Protein AF-A0A449BKY1-F1 (afdb_monomer_lite)

Foldseek 3Di:
DWFFQDDLVVLVVLVVQCCCCVPPNVQSNQQSVLVVLQVRQQRTDAPNWGKGFADNGGNVVLSVLVVVCVVVVNPSVLVSVQVVQQVRQQRMATPPQPAADWGQQDDSVVLVVLVVQLVVLVVPDPVSNQQSVLVNLQRRQQRTDHRQWGKGQADPDGVVVLVVQVVVCVVVVNPSVSVSVNSVRRNRRVRMHTDPDGDDDPVVVPD

Sequence (207 aa):
MSEFKGKALDLFVWNIILSIASGFFLVPLAFVLPKYLKWFFSQIMIDDSQLEFIEDGPAWEILIWILFATVTFGIGAPFAYKKMLKWVYNRVRVVGENDGLCDFTGTAWDLLANALIFALGWMFFIIPAAWTFIIFYKYMHSSTVINGRSLIFDTEAPWFGVIGWIFFGVITLGIGSWYAQKKIYQYIYQNTHFSVDYYVSEEELVI

Radius of gyration: 17.42 Å; chains: 1; bounding box: 43×40×38 Å

pLDDT: mean 86.73, std 10.73, range [41.44, 96.88]

Structure (mmCIF, N/CA/C/O backbone):
data_AF-A0A449BKY1-F1
#
_entry.id   AF-A0A449BKY1-F1
#
loop_
_atom_site.group_PDB
_atom_site.id
_atom_site.type_symbol
_atom_site.label_atom_id
_atom_site.label_alt_id
_atom_site.label_comp_id
_atom_site.label_asym_id
_atom_site.label_entity_id
_atom_site.label_seq_id
_atom_site.pdbx_PDB_ins_code
_atom_site.Cartn_x
_atom_site.Cartn_y
_atom_site.Cartn_z
_atom_site.occupancy
_atom_site.B_iso_or_equiv
_atom_site.auth_seq_id
_atom_site.auth_comp_id
_atom_site.auth_asym_id
_atom_site.auth_atom_id
_atom_site.pdbx_PDB_model_num
ATOM 1 N N . MET A 1 1 ? -15.114 13.648 -9.315 1.00 83.88 1 MET A N 1
ATOM 2 C CA . MET A 1 1 ? -13.710 14.078 -9.154 1.00 83.88 1 MET A CA 1
ATOM 3 C C . MET A 1 1 ? -13.000 13.118 -8.211 1.00 83.88 1 MET A C 1
ATOM 5 O O . MET A 1 1 ? -13.527 12.826 -7.141 1.00 83.88 1 MET A O 1
ATOM 9 N N . SER A 1 2 ? -11.821 12.630 -8.602 1.00 92.50 2 SER A N 1
ATOM 10 C CA . SER A 1 2 ? -10.998 11.746 -7.768 1.00 92.50 2 SER A CA 1
ATOM 11 C C . SER A 1 2 ? -9.912 12.541 -7.041 1.00 92.50 2 SER A C 1
ATOM 13 O O . SER A 1 2 ? -9.229 13.372 -7.642 1.00 92.50 2 SER A O 1
ATOM 15 N N . GLU A 1 3 ? -9.769 12.340 -5.732 1.00 94.56 3 GLU A N 1
ATOM 16 C CA . GLU A 1 3 ? -8.778 13.054 -4.927 1.00 94.56 3 GLU A CA 1
ATOM 17 C C . GLU A 1 3 ? -8.460 12.371 -3.591 1.00 94.56 3 GLU A C 1
ATOM 19 O O . GLU A 1 3 ? -9.251 11.611 -3.032 1.00 94.56 3 GLU A O 1
ATOM 24 N N . PHE A 1 4 ? -7.295 12.720 -3.038 1.00 94.69 4 PHE A N 1
ATOM 25 C CA . PHE A 1 4 ? -6.902 12.388 -1.670 1.00 94.69 4 PHE A CA 1
ATOM 26 C C . PHE A 1 4 ? -6.946 13.633 -0.772 1.00 94.69 4 PHE A C 1
ATOM 28 O O . PHE A 1 4 ? -6.188 14.592 -0.973 1.00 94.69 4 PHE A O 1
ATOM 35 N N . LYS A 1 5 ? -7.803 13.598 0.255 1.00 94.50 5 LYS A N 1
ATOM 36 C CA . LYS A 1 5 ? -8.073 14.715 1.183 1.00 94.50 5 LYS A CA 1
ATOM 37 C C . LYS A 1 5 ? -7.181 14.734 2.429 1.00 94.50 5 LYS A C 1
ATOM 39 O O . LYS A 1 5 ? -7.178 15.722 3.167 1.00 94.50 5 LYS A O 1
ATOM 44 N N . GLY A 1 6 ? -6.385 13.687 2.650 1.00 91.94 6 GLY A N 1
ATOM 45 C CA . GLY A 1 6 ? -5.591 13.528 3.866 1.00 91.94 6 GLY A CA 1
ATOM 46 C C . GLY A 1 6 ? -4.573 14.652 4.092 1.00 91.94 6 GLY A C 1
ATOM 47 O O . GLY A 1 6 ? -3.926 15.170 3.168 1.00 91.94 6 GLY A O 1
ATOM 48 N N . LYS A 1 7 ? -4.404 15.046 5.358 1.00 92.75 7 LYS A N 1
ATOM 49 C CA . LYS A 1 7 ? -3.406 16.047 5.756 1.00 92.75 7 LYS A CA 1
ATOM 50 C C . LYS A 1 7 ? -2.021 15.407 5.855 1.00 92.75 7 LYS A C 1
ATOM 52 O O . LYS A 1 7 ? -1.872 14.254 6.244 1.00 92.75 7 LYS A O 1
ATOM 57 N N . ALA A 1 8 ? -0.987 16.188 5.541 1.00 88.50 8 ALA A N 1
ATOM 58 C CA . ALA A 1 8 ? 0.394 15.707 5.595 1.00 88.50 8 ALA A CA 1
ATOM 59 C C . ALA A 1 8 ? 0.841 15.394 7.035 1.00 88.50 8 ALA A C 1
ATOM 61 O O . ALA A 1 8 ? 1.591 14.450 7.254 1.00 88.50 8 ALA A O 1
ATOM 62 N N . LEU A 1 9 ? 0.345 16.164 8.012 1.00 89.88 9 LEU A N 1
ATOM 63 C CA . LEU A 1 9 ? 0.610 15.924 9.431 1.00 89.88 9 LEU A CA 1
ATOM 64 C C . LEU A 1 9 ? -0.010 14.603 9.909 1.00 89.88 9 LEU A C 1
ATOM 66 O O . LEU A 1 9 ? 0.640 13.854 10.627 1.00 89.88 9 LEU A O 1
ATOM 70 N N . ASP A 1 10 ? -1.228 14.290 9.466 1.00 92.56 10 ASP A N 1
ATOM 71 C CA . ASP A 1 10 ? -1.897 13.037 9.825 1.00 92.56 10 ASP A CA 1
ATOM 72 C C . ASP A 1 10 ? -1.129 11.831 9.257 1.00 92.56 10 ASP A C 1
ATOM 74 O O . ASP A 1 10 ? -0.894 10.861 9.973 1.00 92.56 10 ASP A O 1
ATOM 78 N N . LEU A 1 11 ? -0.653 11.921 8.004 1.00 90.06 11 LEU A N 1
ATOM 79 C CA . LEU A 1 11 ? 0.233 10.911 7.405 1.00 90.06 11 LEU A CA 1
ATOM 80 C C . LEU A 1 11 ? 1.508 10.706 8.226 1.00 90.06 11 LEU A C 1
ATOM 82 O O . LEU A 1 11 ? 1.904 9.571 8.475 1.00 90.06 11 LEU A O 1
ATOM 86 N N . PHE A 1 12 ? 2.140 11.797 8.661 1.00 90.25 12 PHE A N 1
ATOM 87 C CA . PHE A 1 12 ? 3.341 11.735 9.489 1.00 90.25 12 PHE A CA 1
ATOM 88 C C . PHE A 1 12 ? 3.085 11.012 10.818 1.00 90.25 12 PHE A C 1
ATOM 90 O O . PHE A 1 12 ? 3.834 10.103 11.177 1.00 90.25 12 PHE A O 1
ATOM 97 N N . VAL A 1 13 ? 2.000 11.364 11.515 1.00 92.75 13 VAL A N 1
ATOM 98 C CA . VAL A 1 13 ? 1.609 10.712 12.772 1.00 92.75 13 VAL A CA 1
ATOM 99 C C . VAL A 1 13 ? 1.353 9.223 12.549 1.00 92.75 13 VAL A C 1
ATOM 101 O O . VAL A 1 13 ? 1.890 8.393 13.282 1.00 92.75 13 VAL A O 1
ATOM 104 N N . TRP A 1 14 ? 0.601 8.862 11.507 1.00 94.31 14 TRP A N 1
ATOM 10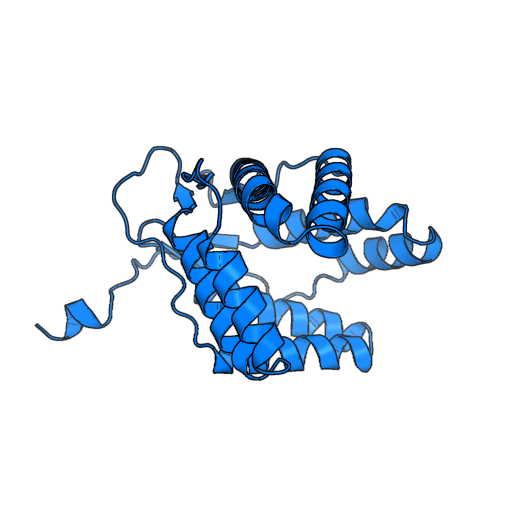5 C CA . TRP A 1 14 ? 0.333 7.462 11.189 1.00 94.31 14 TRP A CA 1
ATOM 106 C C . TRP A 1 14 ? 1.589 6.676 10.832 1.00 94.31 14 TRP A C 1
ATOM 108 O O . TRP A 1 14 ? 1.738 5.551 11.303 1.00 94.31 14 TRP A O 1
ATOM 118 N N . ASN A 1 15 ? 2.518 7.261 10.075 1.00 90.50 15 ASN A N 1
ATOM 119 C CA . ASN A 1 15 ? 3.794 6.620 9.772 1.00 90.50 15 ASN A CA 1
ATOM 120 C C . ASN A 1 15 ? 4.607 6.341 11.039 1.00 90.50 15 ASN A C 1
ATOM 122 O O . ASN A 1 15 ? 5.191 5.265 11.143 1.00 90.50 15 ASN A O 1
ATOM 126 N N . ILE A 1 16 ? 4.639 7.264 12.010 1.00 90.50 16 ILE A N 1
ATOM 127 C CA . ILE A 1 16 ? 5.314 7.032 13.298 1.00 90.50 16 ILE A CA 1
ATOM 128 C C . ILE A 1 16 ? 4.661 5.866 14.036 1.00 90.50 16 ILE A C 1
ATOM 130 O O . ILE A 1 16 ? 5.359 4.948 14.463 1.00 90.50 16 ILE A O 1
ATOM 134 N N . ILE A 1 17 ? 3.331 5.875 14.164 1.00 93.50 17 ILE A N 1
ATOM 135 C CA . ILE A 1 17 ? 2.600 4.820 14.878 1.00 93.50 17 ILE A CA 1
ATOM 136 C C . ILE A 1 17 ? 2.831 3.463 14.199 1.00 93.50 17 ILE A C 1
ATOM 138 O O . ILE A 1 17 ? 3.142 2.486 14.879 1.00 93.50 17 ILE A O 1
ATOM 142 N N . LEU A 1 18 ? 2.735 3.404 12.866 1.00 91.50 18 LEU A N 1
ATOM 143 C CA . LEU A 1 18 ? 3.001 2.194 12.090 1.00 91.50 18 LEU A CA 1
ATOM 144 C C . LEU A 1 18 ? 4.450 1.735 12.229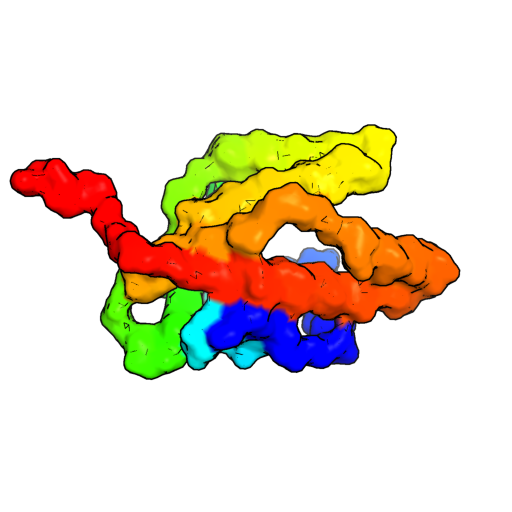 1.00 91.50 18 LEU A C 1
ATOM 146 O O . LEU A 1 18 ? 4.662 0.547 12.421 1.00 91.50 18 LEU A O 1
ATOM 150 N N . SER A 1 19 ? 5.426 2.646 12.194 1.00 89.19 19 SER A N 1
ATOM 151 C CA . SER A 1 19 ? 6.849 2.305 12.326 1.00 89.19 19 SER A CA 1
ATOM 152 C C . SER A 1 19 ? 7.174 1.750 13.711 1.00 89.19 19 SER A C 1
ATOM 154 O O . SER A 1 19 ? 7.909 0.773 13.828 1.00 89.19 19 SER A O 1
ATOM 156 N N . ILE A 1 20 ? 6.602 2.339 14.767 1.00 89.88 20 ILE A N 1
ATOM 157 C CA . ILE A 1 20 ? 6.752 1.835 16.138 1.00 89.88 20 ILE A CA 1
ATOM 158 C C . ILE A 1 20 ? 6.104 0.454 16.261 1.00 89.88 20 ILE A C 1
ATOM 160 O O . ILE A 1 20 ? 6.715 -0.461 16.813 1.00 89.88 20 ILE A O 1
ATOM 164 N N . ALA A 1 21 ? 4.894 0.290 15.717 1.00 90.00 21 ALA A N 1
ATOM 165 C CA . ALA A 1 21 ? 4.200 -0.988 15.710 1.00 90.00 21 ALA A CA 1
ATOM 166 C C . ALA A 1 21 ? 5.005 -2.046 14.938 1.00 90.00 21 ALA A C 1
ATOM 168 O O . ALA A 1 21 ? 5.385 -3.057 15.506 1.00 90.00 21 ALA A O 1
ATOM 169 N N . SER A 1 22 ? 5.366 -1.810 13.678 1.00 85.44 22 SER A N 1
ATOM 170 C CA . SER A 1 22 ? 6.083 -2.798 12.867 1.00 85.44 22 SER A CA 1
ATOM 171 C C . SER A 1 22 ? 7.508 -3.075 13.353 1.00 85.44 22 SER A C 1
ATOM 173 O O . SER A 1 22 ? 7.967 -4.207 13.244 1.00 85.44 22 SER A O 1
ATOM 175 N N . GLY A 1 23 ? 8.220 -2.060 13.856 1.00 78.81 23 GLY A N 1
ATOM 176 C CA . GLY A 1 23 ? 9.640 -2.157 14.201 1.00 78.81 23 GLY A CA 1
ATOM 177 C C . GLY A 1 23 ? 9.917 -2.785 15.565 1.00 78.81 23 GLY A C 1
ATOM 178 O O . GLY A 1 23 ? 10.876 -3.541 15.699 1.00 78.81 23 GLY A O 1
ATOM 179 N N . PHE A 1 24 ? 9.085 -2.500 16.570 1.00 73.25 24 PHE A N 1
ATOM 180 C CA . PHE A 1 24 ? 9.314 -2.985 17.935 1.00 73.25 24 PHE A CA 1
ATOM 181 C C . PHE A 1 24 ? 8.353 -4.098 18.349 1.00 73.25 24 PHE A C 1
ATOM 183 O O . PHE A 1 24 ? 8.713 -4.927 19.184 1.00 73.25 24 PHE A O 1
ATOM 190 N N . PHE A 1 25 ? 7.143 -4.147 17.782 1.00 77.31 25 PHE A N 1
ATOM 191 C CA . PHE A 1 25 ? 6.098 -5.036 18.275 1.00 77.31 25 PHE A CA 1
ATOM 192 C C . PHE A 1 25 ? 5.137 -5.489 17.160 1.00 77.31 25 PHE A C 1
ATOM 194 O O . PHE A 1 25 ? 4.097 -4.874 16.921 1.00 77.31 25 PHE A O 1
ATOM 201 N N . LEU A 1 26 ? 5.418 -6.634 16.526 1.00 82.62 26 LEU A N 1
ATOM 202 C CA . LEU A 1 26 ? 4.549 -7.194 15.475 1.00 82.62 26 LEU A CA 1
ATOM 203 C C . LEU A 1 26 ? 3.074 -7.322 15.910 1.00 82.62 26 LEU A C 1
ATOM 205 O O . LEU A 1 26 ? 2.180 -7.127 15.098 1.00 82.62 26 LEU A O 1
ATOM 209 N N . VAL A 1 27 ? 2.792 -7.587 17.189 1.00 89.75 27 VAL A N 1
ATOM 210 C CA . VAL A 1 27 ? 1.416 -7.725 17.705 1.00 89.75 27 VAL A CA 1
ATOM 211 C C . VAL A 1 27 ? 0.606 -6.412 17.626 1.00 89.75 27 VAL A C 1
ATOM 213 O O . VAL A 1 27 ? -0.464 -6.424 17.021 1.00 89.75 27 VAL A O 1
ATOM 216 N N . PRO A 1 28 ? 1.076 -5.266 18.158 1.00 93.00 28 PRO A N 1
ATOM 217 C CA . PRO A 1 28 ? 0.490 -3.945 17.928 1.00 93.00 28 PRO A CA 1
ATOM 218 C C . PRO A 1 28 ? 0.140 -3.617 16.479 1.00 93.00 28 PRO A C 1
ATOM 220 O O . PRO A 1 28 ? -0.874 -2.955 16.254 1.00 93.00 28 PRO A O 1
ATOM 223 N N . LEU A 1 29 ? 0.905 -4.104 15.494 1.00 90.94 29 LEU A N 1
ATOM 224 C CA . LEU A 1 29 ? 0.588 -3.869 14.083 1.00 90.94 29 LEU A CA 1
ATOM 225 C C . LEU A 1 29 ? -0.803 -4.403 13.711 1.00 90.94 29 LEU A C 1
ATOM 227 O O . LEU A 1 29 ? -1.524 -3.718 12.989 1.00 90.94 29 LEU A O 1
ATOM 231 N N . ALA A 1 30 ? -1.233 -5.546 14.264 1.00 93.25 30 ALA A N 1
ATOM 232 C CA . ALA A 1 30 ? -2.571 -6.089 14.010 1.00 93.25 30 ALA A CA 1
ATOM 233 C C . ALA A 1 30 ? -3.698 -5.149 14.462 1.00 93.25 30 ALA A C 1
ATOM 235 O O . ALA A 1 30 ? -4.767 -5.153 13.864 1.00 93.25 30 ALA A O 1
ATOM 236 N N . PHE A 1 31 ? -3.476 -4.321 15.484 1.00 94.25 31 PHE A N 1
ATOM 237 C CA . PHE A 1 31 ? -4.485 -3.387 15.994 1.00 94.25 31 PHE A CA 1
ATOM 238 C C . PHE A 1 31 ? -4.388 -2.000 15.359 1.00 94.25 31 PHE A C 1
ATOM 240 O O . PHE A 1 31 ? -5.392 -1.303 15.212 1.00 94.25 31 PHE A O 1
ATOM 247 N N . VAL A 1 32 ? -3.173 -1.574 15.016 1.00 94.12 32 VAL A N 1
ATOM 248 C CA . VAL A 1 32 ? -2.917 -0.262 14.413 1.00 94.12 32 VAL A CA 1
ATOM 249 C C . VAL A 1 32 ? -3.322 -0.251 12.944 1.00 94.12 32 VAL A C 1
ATOM 251 O O . VAL A 1 32 ? -3.916 0.723 12.486 1.00 94.12 32 VAL A O 1
ATOM 254 N N . LEU A 1 33 ? -3.024 -1.323 12.208 1.00 93.88 33 LEU A N 1
ATOM 255 C CA . LEU A 1 33 ? -3.204 -1.363 10.763 1.00 93.88 33 LEU A CA 1
ATOM 256 C C . LEU A 1 33 ? -4.668 -1.163 10.320 1.00 93.88 33 LEU A C 1
ATOM 258 O O . LEU A 1 33 ? -4.882 -0.291 9.482 1.00 93.88 33 LEU A O 1
ATOM 262 N N . PRO A 1 34 ? -5.687 -1.837 10.895 1.00 95.88 34 PRO A N 1
ATOM 263 C CA . PRO A 1 34 ? -7.091 -1.573 10.558 1.00 95.88 34 PRO A CA 1
ATOM 264 C C . PRO A 1 34 ? -7.494 -0.111 10.778 1.00 95.88 34 PRO A C 1
ATOM 266 O O . PRO A 1 34 ? -8.153 0.488 9.934 1.00 95.88 34 PRO A O 1
ATOM 269 N N . LYS A 1 35 ? -7.037 0.506 11.878 1.00 96.31 35 LYS A N 1
ATOM 270 C CA . LYS A 1 35 ? -7.325 1.917 12.187 1.00 96.31 35 LYS A CA 1
ATOM 271 C C . LYS A 1 35 ? -6.681 2.863 11.180 1.00 96.31 35 LYS A C 1
ATOM 273 O O . LYS A 1 35 ? -7.320 3.822 10.750 1.00 96.31 35 LYS A O 1
ATOM 278 N N . TYR A 1 36 ? -5.438 2.576 10.794 1.00 95.75 36 TYR A N 1
ATOM 279 C CA . TYR A 1 36 ? -4.759 3.313 9.738 1.00 95.75 36 TYR A CA 1
ATOM 280 C C . TYR A 1 36 ? -5.496 3.176 8.405 1.00 95.75 36 TYR A C 1
ATOM 282 O O . TYR A 1 36 ? -5.749 4.190 7.769 1.00 95.75 36 TYR A O 1
ATOM 290 N N . LEU A 1 37 ? -5.880 1.961 8.000 1.00 96.44 37 LEU A N 1
ATOM 291 C CA . LEU A 1 37 ? -6.601 1.725 6.745 1.00 96.44 37 LEU A CA 1
ATOM 292 C C . LEU A 1 37 ? -7.964 2.421 6.749 1.00 96.44 37 LEU A C 1
ATOM 294 O O . LEU A 1 37 ? -8.303 3.090 5.778 1.00 96.44 37 LEU A O 1
ATOM 298 N N . LYS A 1 38 ? -8.701 2.367 7.861 1.00 96.62 38 LYS A N 1
ATOM 299 C CA . LYS A 1 38 ? -9.958 3.106 8.045 1.00 96.62 38 LYS A CA 1
ATOM 300 C C . LYS A 1 38 ? -9.778 4.604 7.885 1.00 96.62 38 LYS A C 1
ATOM 302 O O . LYS A 1 38 ? -10.525 5.232 7.136 1.00 96.62 38 LYS A O 1
ATOM 307 N N . TRP A 1 39 ? -8.752 5.174 8.513 1.00 96.88 39 TRP A N 1
ATOM 308 C CA . TRP A 1 39 ? -8.407 6.570 8.279 1.00 96.88 39 TRP A CA 1
ATOM 309 C C . TRP A 1 39 ? -8.016 6.808 6.812 1.00 96.88 39 TRP A C 1
ATOM 311 O O . TRP A 1 39 ? -8.583 7.693 6.185 1.00 96.88 39 TRP A O 1
ATOM 321 N N . PHE A 1 40 ? -7.125 6.007 6.234 1.00 96.69 40 PHE A N 1
ATOM 322 C CA . PHE A 1 40 ? -6.582 6.203 4.891 1.00 96.69 40 PHE A CA 1
ATOM 323 C C . PHE A 1 40 ? -7.669 6.155 3.811 1.00 96.69 40 PHE A C 1
ATOM 325 O O . PHE A 1 40 ? -7.794 7.104 3.040 1.00 96.69 40 PHE A O 1
ATOM 332 N N . PHE A 1 41 ? -8.504 5.111 3.803 1.00 96.31 41 PHE A N 1
ATOM 333 C CA . PHE A 1 41 ? -9.603 4.976 2.846 1.00 96.31 41 PHE A CA 1
ATOM 334 C C . PHE A 1 41 ? -10.666 6.059 3.021 1.00 96.31 41 PHE A C 1
ATOM 336 O O . PHE A 1 41 ? -11.137 6.583 2.018 1.00 96.31 41 PHE A O 1
ATOM 343 N N . SER A 1 42 ? -10.932 6.521 4.252 1.00 96.44 42 SER A N 1
ATOM 344 C CA . SER A 1 42 ? -11.848 7.654 4.465 1.00 96.44 42 SER A CA 1
ATOM 345 C C . SER A 1 42 ? -11.376 8.965 3.823 1.00 96.44 42 SER A C 1
ATOM 347 O O . SER A 1 42 ? -12.176 9.885 3.660 1.00 96.44 42 SER A O 1
ATOM 349 N N . GLN A 1 43 ? -10.087 9.074 3.480 1.00 96.88 43 GLN A N 1
ATOM 350 C CA . GLN A 1 43 ? -9.512 10.242 2.812 1.00 96.88 43 GLN A CA 1
ATOM 351 C C . GLN A 1 43 ? -9.492 10.123 1.283 1.00 96.88 43 GLN A C 1
ATOM 353 O O . GLN A 1 43 ? -9.036 11.063 0.629 1.00 96.88 43 GLN A O 1
ATOM 358 N N . ILE A 1 44 ? -9.941 9.002 0.714 1.00 96.12 44 ILE A N 1
ATOM 359 C CA . ILE A 1 44 ? -9.919 8.750 -0.727 1.00 96.12 44 ILE A CA 1
ATOM 360 C C . ILE A 1 44 ? -11.320 8.951 -1.303 1.00 96.12 44 ILE A C 1
ATOM 362 O O . ILE A 1 44 ? -12.289 8.350 -0.840 1.00 96.12 44 ILE A O 1
ATOM 366 N N . MET A 1 45 ? -11.403 9.770 -2.350 1.00 95.44 45 MET A N 1
ATOM 367 C CA . MET A 1 45 ? -12.554 9.820 -3.245 1.00 95.44 45 MET A CA 1
ATOM 368 C C . MET A 1 45 ? -12.124 9.404 -4.647 1.00 95.44 45 MET A C 1
ATOM 370 O O . MET A 1 45 ? -11.094 9.870 -5.134 1.00 95.44 45 MET A O 1
ATOM 374 N N . ILE A 1 46 ? -12.918 8.556 -5.291 1.00 93.94 46 ILE A N 1
ATOM 375 C CA . ILE A 1 46 ? -12.745 8.141 -6.686 1.00 93.94 46 ILE A CA 1
ATOM 376 C C . ILE A 1 46 ? -14.060 8.452 -7.390 1.00 93.94 46 ILE A C 1
ATOM 378 O O . ILE A 1 46 ? -15.101 7.975 -6.954 1.00 93.94 46 ILE A O 1
ATOM 382 N N . ASP A 1 47 ? -14.033 9.299 -8.41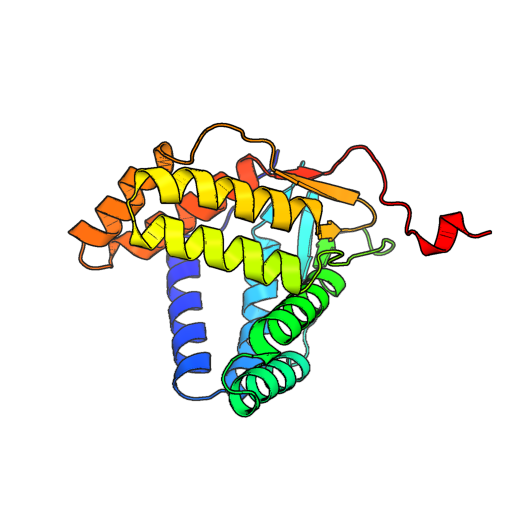7 1.00 93.19 47 ASP A N 1
ATOM 383 C CA . ASP A 1 47 ? -15.220 9.723 -9.173 1.00 93.19 47 ASP A CA 1
ATOM 384 C C . ASP A 1 47 ? -16.404 10.132 -8.272 1.00 93.19 47 ASP A C 1
ATOM 386 O O . ASP A 1 47 ? -17.515 9.627 -8.396 1.00 93.19 47 ASP A O 1
ATOM 390 N N . ASP A 1 48 ? -16.139 11.030 -7.311 1.00 92.62 48 ASP A N 1
ATOM 391 C CA . ASP A 1 48 ? -17.104 11.528 -6.306 1.00 92.62 48 ASP A CA 1
ATOM 392 C C . ASP A 1 48 ? -17.650 10.470 -5.328 1.00 92.62 48 ASP A C 1
ATOM 394 O O . ASP A 1 48 ? -18.442 10.787 -4.441 1.00 92.62 48 ASP A O 1
ATOM 398 N N . SER A 1 49 ? -17.166 9.233 -5.423 1.00 93.12 49 SER A N 1
ATOM 399 C CA . SER A 1 49 ? -17.495 8.137 -4.518 1.00 93.12 49 SER A CA 1
ATOM 400 C C . SER A 1 49 ? -16.426 8.022 -3.433 1.00 93.12 49 SER A C 1
ATOM 402 O O . SER A 1 49 ? -15.242 7.819 -3.716 1.00 93.12 49 SER A O 1
ATOM 404 N N . GLN A 1 50 ? -16.826 8.173 -2.170 1.00 95.94 50 GLN A N 1
ATOM 405 C CA . GLN A 1 50 ? -15.917 8.027 -1.034 1.00 95.94 50 GLN A CA 1
ATOM 406 C C . GLN A 1 50 ? -15.683 6.545 -0.733 1.00 95.94 50 GLN A C 1
ATOM 408 O O . GLN A 1 50 ? -16.633 5.764 -0.695 1.00 95.94 50 GLN A O 1
ATOM 413 N N . LEU A 1 51 ? -14.429 6.169 -0.484 1.00 95.38 51 LEU A N 1
ATOM 414 C CA . LEU A 1 51 ? -14.103 4.827 -0.012 1.00 95.38 51 LEU A CA 1
ATOM 415 C C . LEU A 1 51 ? -14.221 4.735 1.511 1.00 95.38 51 LEU A C 1
ATOM 417 O O . LEU A 1 51 ? -13.954 5.686 2.248 1.00 95.38 51 LEU A O 1
ATOM 421 N N . GLU A 1 52 ? -14.554 3.548 1.996 1.00 95.94 52 GLU A N 1
ATOM 422 C CA . GLU A 1 52 ? -14.471 3.202 3.406 1.00 95.94 52 GLU A CA 1
ATOM 423 C C . GLU A 1 52 ? -13.867 1.818 3.607 1.00 95.94 52 GLU A C 1
ATOM 425 O O . GLU A 1 52 ? -13.966 0.936 2.756 1.00 95.94 52 GLU A O 1
ATOM 430 N N . PHE A 1 53 ? -13.228 1.643 4.761 1.00 95.88 53 PHE A N 1
ATOM 431 C CA . PHE A 1 53 ? -12.723 0.358 5.221 1.00 95.88 53 PHE A CA 1
ATOM 432 C C . PHE A 1 53 ? -13.575 -0.115 6.396 1.00 95.88 53 PHE A C 1
ATOM 434 O O . PHE A 1 53 ? -13.771 0.626 7.363 1.00 95.88 53 PHE A O 1
ATOM 441 N N . ILE A 1 54 ? -14.092 -1.335 6.297 1.00 93.44 54 ILE A N 1
ATOM 442 C CA . ILE A 1 54 ? -15.266 -1.771 7.074 1.00 93.44 54 ILE A CA 1
ATOM 443 C C . ILE A 1 54 ? -14.912 -2.602 8.305 1.00 93.44 54 ILE A C 1
ATOM 445 O O . ILE A 1 54 ? -15.777 -2.925 9.111 1.00 93.44 54 ILE A O 1
ATOM 449 N N . GLU A 1 55 ? -13.643 -2.967 8.444 1.00 90.12 55 GLU A N 1
ATOM 450 C CA . GLU A 1 55 ? -13.164 -3.849 9.499 1.00 90.12 55 GLU A CA 1
ATOM 451 C C . GLU A 1 55 ? -12.707 -3.048 10.722 1.00 90.12 55 GLU A C 1
ATOM 453 O O . GLU A 1 55 ? -11.835 -2.179 10.631 1.00 90.12 55 GLU A O 1
ATOM 458 N N . ASP A 1 56 ? -13.274 -3.390 11.878 1.00 85.69 56 ASP A N 1
ATOM 459 C CA . ASP A 1 56 ? -12.904 -2.834 13.184 1.00 85.69 56 ASP A CA 1
ATOM 460 C C . ASP A 1 56 ? -12.042 -3.804 14.021 1.00 85.69 56 ASP A C 1
ATOM 462 O O . ASP A 1 56 ? -11.492 -3.414 15.056 1.00 85.69 56 ASP A O 1
ATOM 466 N N . GLY A 1 57 ? -11.909 -5.064 13.585 1.00 89.19 57 GLY A N 1
ATOM 467 C CA . GLY A 1 57 ? -11.167 -6.115 14.272 1.00 89.19 57 GLY A CA 1
ATOM 468 C C . GLY A 1 57 ? -9.656 -6.114 13.997 1.00 89.19 57 GLY A C 1
ATOM 469 O O . GLY A 1 57 ? -9.175 -5.473 13.061 1.00 89.19 57 GLY A O 1
ATOM 470 N N . PRO A 1 58 ? -8.869 -6.839 14.815 1.00 91.31 58 PRO A N 1
ATOM 471 C CA . PRO A 1 58 ? -7.429 -6.973 14.617 1.00 91.31 58 PRO A CA 1
ATOM 472 C C . PRO A 1 58 ? -7.080 -7.755 13.340 1.00 91.31 58 PRO A C 1
ATOM 474 O O . PRO A 1 58 ? -7.632 -8.819 13.062 1.00 91.31 58 PRO A O 1
ATOM 477 N N . ALA A 1 59 ? -6.074 -7.280 12.607 1.00 93.25 59 ALA A N 1
ATOM 478 C CA . ALA A 1 59 ? -5.552 -7.887 11.383 1.00 93.25 59 ALA A CA 1
ATOM 479 C C . ALA A 1 59 ? -4.622 -9.090 11.655 1.00 93.25 59 ALA A C 1
ATOM 481 O O . ALA A 1 59 ? -3.470 -9.112 11.219 1.00 93.25 59 ALA A O 1
ATOM 482 N N . TRP A 1 60 ? -5.099 -10.104 12.384 1.00 93.69 60 TRP A N 1
ATOM 483 C CA . TRP A 1 60 ? -4.290 -11.286 12.723 1.00 93.69 60 TRP A CA 1
ATOM 484 C C . TRP A 1 60 ? -3.789 -12.047 11.496 1.00 93.69 60 TRP A C 1
ATOM 486 O O . TRP A 1 60 ? -2.646 -12.501 11.479 1.00 93.69 60 TRP A O 1
ATOM 496 N N . GLU A 1 61 ? -4.613 -12.133 10.451 1.00 92.31 61 GLU A N 1
ATOM 497 C CA . GLU A 1 61 ? -4.240 -12.768 9.184 1.00 92.31 61 GLU A CA 1
ATOM 498 C C . GLU A 1 61 ? -2.977 -12.145 8.579 1.00 92.31 61 GLU A C 1
ATOM 500 O O . GLU A 1 61 ? -2.120 -12.859 8.062 1.00 92.31 61 GLU A O 1
ATOM 505 N N . ILE A 1 62 ? -2.807 -10.826 8.704 1.00 91.75 62 ILE A N 1
ATOM 506 C CA . ILE A 1 62 ? -1.619 -10.134 8.201 1.00 91.75 62 ILE A CA 1
ATOM 507 C C . ILE A 1 62 ? -0.362 -10.576 8.954 1.00 91.75 62 ILE A C 1
ATOM 509 O O . ILE A 1 62 ? 0.672 -10.803 8.327 1.00 91.75 62 ILE A O 1
ATOM 513 N N . LEU A 1 63 ? -0.438 -10.771 10.274 1.00 91.69 63 LEU A N 1
ATOM 514 C CA . LEU A 1 63 ? 0.716 -11.243 11.047 1.00 91.69 63 LEU A CA 1
ATOM 515 C C . LEU A 1 63 ? 1.131 -12.660 10.659 1.00 91.69 63 LEU A C 1
ATOM 517 O O . LEU A 1 63 ? 2.326 -12.943 10.601 1.00 91.69 63 LEU A O 1
ATOM 521 N N . ILE A 1 64 ? 0.165 -13.529 10.348 1.00 94.19 64 ILE A N 1
ATOM 522 C CA . ILE A 1 64 ? 0.443 -14.887 9.865 1.00 94.19 64 ILE A CA 1
ATOM 523 C C . ILE A 1 64 ? 1.242 -14.823 8.560 1.00 94.19 64 ILE A C 1
ATOM 525 O O . ILE A 1 64 ? 2.247 -15.519 8.419 1.00 94.19 64 ILE A O 1
ATOM 529 N N . TRP A 1 65 ? 0.851 -13.954 7.626 1.00 94.88 65 TRP A N 1
ATOM 530 C CA . TRP A 1 65 ? 1.550 -13.806 6.348 1.00 94.88 65 TRP A CA 1
ATOM 531 C C . TRP A 1 65 ? 2.927 -13.150 6.482 1.00 94.88 65 TRP A C 1
ATOM 533 O O . TRP A 1 65 ? 3.862 -13.566 5.797 1.00 94.88 65 TRP A O 1
ATOM 543 N N . ILE A 1 66 ? 3.094 -12.195 7.401 1.00 91.56 66 ILE A N 1
ATOM 544 C CA . ILE A 1 66 ? 4.409 -11.623 7.731 1.00 91.56 66 ILE A CA 1
ATOM 545 C C . ILE A 1 66 ? 5.328 -12.700 8.324 1.00 91.56 66 ILE A C 1
ATOM 547 O O . ILE A 1 66 ? 6.486 -12.826 7.914 1.00 91.56 66 ILE A O 1
ATOM 551 N N . LEU A 1 67 ? 4.816 -13.520 9.248 1.00 92.06 67 LEU A N 1
ATOM 552 C CA . LEU A 1 67 ? 5.567 -14.628 9.837 1.00 92.06 67 LEU A CA 1
ATOM 553 C C . LEU A 1 67 ? 5.942 -15.665 8.773 1.00 92.06 67 LEU A C 1
ATOM 555 O O . LEU A 1 67 ? 7.094 -16.082 8.710 1.00 92.06 67 LEU A O 1
ATOM 559 N N . PHE A 1 68 ? 5.008 -16.028 7.893 1.00 94.06 68 PHE A N 1
ATOM 560 C CA . PHE A 1 68 ? 5.267 -16.917 6.761 1.00 94.06 68 PHE A CA 1
ATOM 561 C C . PHE A 1 68 ? 6.377 -16.377 5.847 1.00 94.06 68 PHE A C 1
ATOM 563 O O . PHE A 1 68 ? 7.319 -17.104 5.527 1.00 94.06 68 PHE A O 1
ATOM 570 N N . ALA A 1 69 ? 6.320 -15.097 5.467 1.00 93.25 69 ALA A N 1
ATOM 571 C CA . ALA A 1 69 ? 7.373 -14.463 4.675 1.00 93.25 69 ALA A CA 1
ATOM 572 C C . ALA A 1 69 ? 8.729 -14.491 5.402 1.00 93.25 69 ALA A C 1
ATOM 574 O O . ALA A 1 69 ? 9.754 -14.746 4.779 1.00 93.25 69 ALA A O 1
ATOM 575 N N . THR A 1 70 ? 8.734 -14.299 6.723 1.00 91.12 70 THR A N 1
ATOM 576 C CA . THR A 1 70 ? 9.952 -14.335 7.549 1.00 91.12 70 THR A CA 1
ATOM 577 C C . THR A 1 70 ? 10.562 -15.736 7.607 1.00 91.12 70 THR A C 1
ATOM 579 O O . THR A 1 70 ? 11.745 -15.908 7.330 1.00 91.12 70 THR A O 1
ATOM 582 N N . VAL A 1 71 ? 9.753 -16.755 7.911 1.00 94.25 71 VAL A N 1
ATOM 583 C CA . VAL A 1 71 ? 10.199 -18.156 8.045 1.00 94.25 71 VAL A CA 1
ATOM 584 C C . VAL A 1 71 ? 10.679 -18.728 6.708 1.00 94.25 71 VAL A C 1
ATOM 586 O O . VAL A 1 71 ? 11.577 -19.563 6.675 1.00 94.25 71 VAL A O 1
ATOM 589 N N . THR A 1 72 ? 10.121 -18.252 5.595 1.00 94.81 72 THR A N 1
ATOM 590 C CA . THR A 1 72 ? 10.552 -18.629 4.238 1.00 94.81 72 THR A CA 1
ATOM 591 C C . THR A 1 72 ? 11.715 -17.782 3.712 1.00 94.81 72 THR A C 1
ATOM 593 O O . THR A 1 72 ? 12.023 -17.848 2.523 1.00 94.81 72 THR A O 1
ATOM 596 N N . PHE A 1 73 ? 12.351 -16.971 4.568 1.00 90.88 73 PHE A N 1
ATOM 597 C CA . PHE A 1 73 ? 13.448 -16.068 4.204 1.00 90.88 73 PHE A CA 1
ATOM 598 C C . PHE A 1 73 ? 13.116 -15.167 3.002 1.00 90.88 73 PHE A C 1
ATOM 600 O O . PHE A 1 73 ? 13.943 -14.924 2.127 1.00 90.88 73 PHE A O 1
ATOM 607 N N . GLY A 1 74 ? 11.874 -14.689 2.937 1.00 87.00 74 GLY A N 1
ATOM 608 C CA . GLY A 1 74 ? 11.390 -13.784 1.899 1.00 87.00 74 GLY A CA 1
ATOM 609 C C . GLY A 1 74 ? 10.914 -14.463 0.614 1.00 87.00 74 GLY A C 1
ATOM 610 O O . GLY A 1 74 ? 10.234 -13.810 -0.173 1.00 87.00 74 GLY A O 1
ATOM 611 N N . ILE A 1 75 ? 11.157 -15.763 0.406 1.00 90.69 75 ILE A N 1
ATOM 612 C CA . ILE A 1 75 ? 10.654 -16.479 -0.784 1.00 90.69 75 ILE A CA 1
ATOM 613 C C . ILE A 1 75 ? 9.118 -16.462 -0.811 1.00 90.69 75 ILE A C 1
ATOM 615 O O . ILE A 1 75 ? 8.505 -16.297 -1.864 1.00 90.69 75 ILE A O 1
ATOM 619 N N . GLY A 1 76 ? 8.482 -16.566 0.358 1.00 92.25 76 GLY A N 1
ATOM 620 C CA . GLY A 1 76 ? 7.033 -16.462 0.511 1.00 92.25 76 GLY A CA 1
ATOM 621 C C . GLY A 1 76 ? 6.480 -15.035 0.444 1.00 92.25 76 GLY A C 1
ATOM 622 O O . GLY A 1 76 ? 5.260 -14.869 0.464 1.00 92.25 76 GLY A O 1
ATOM 623 N N . ALA A 1 77 ? 7.327 -14.001 0.357 1.00 92.38 77 ALA A N 1
ATOM 624 C CA . ALA A 1 77 ? 6.894 -12.603 0.409 1.00 92.38 77 ALA A CA 1
ATOM 625 C C . ALA A 1 77 ? 5.901 -12.209 -0.702 1.00 92.38 77 ALA A C 1
ATOM 627 O O . ALA A 1 77 ? 4.924 -11.537 -0.375 1.00 92.38 77 ALA A O 1
ATOM 628 N N . PRO A 1 78 ? 6.038 -12.648 -1.971 1.00 93.94 78 PRO A N 1
ATOM 629 C CA . PRO A 1 78 ? 5.056 -12.316 -3.006 1.00 93.94 78 PRO A CA 1
ATOM 630 C C . PRO A 1 78 ? 3.660 -12.882 -2.708 1.00 93.94 78 PRO A C 1
ATOM 632 O O . PRO A 1 78 ? 2.645 -12.222 -2.934 1.00 93.94 78 PRO A O 1
ATOM 635 N N . PHE A 1 79 ? 3.599 -14.093 -2.146 1.00 94.56 79 PHE A N 1
ATOM 636 C CA . PHE A 1 79 ? 2.347 -14.743 -1.753 1.00 94.56 79 PHE A CA 1
ATOM 637 C C . PHE A 1 79 ? 1.720 -14.062 -0.538 1.00 94.56 79 PHE A C 1
ATOM 639 O O . PHE A 1 79 ? 0.520 -13.780 -0.545 1.00 94.56 79 PHE A O 1
ATOM 646 N N . ALA A 1 80 ? 2.540 -13.754 0.471 1.00 94.06 80 ALA A N 1
ATOM 647 C CA . ALA A 1 80 ? 2.131 -12.980 1.634 1.00 94.06 80 ALA A CA 1
ATOM 648 C C . ALA A 1 80 ? 1.568 -11.616 1.210 1.00 94.06 80 ALA A C 1
ATOM 650 O O . ALA A 1 80 ? 0.468 -11.255 1.619 1.00 94.06 80 ALA A O 1
ATOM 651 N N . TYR A 1 81 ? 2.261 -10.906 0.316 1.00 93.62 81 TYR A N 1
ATOM 652 C CA . TYR A 1 81 ? 1.834 -9.599 -0.171 1.00 93.62 81 TYR A CA 1
ATOM 653 C C . TYR A 1 81 ? 0.507 -9.672 -0.934 1.00 93.62 81 TYR A C 1
ATOM 655 O O . TYR A 1 81 ? -0.411 -8.920 -0.615 1.00 93.62 81 TYR A O 1
ATOM 663 N N . LYS A 1 82 ? 0.339 -10.640 -1.851 1.00 95.00 82 LYS A N 1
ATOM 664 C CA . LYS A 1 82 ? -0.953 -10.878 -2.522 1.00 95.00 82 LYS A CA 1
ATOM 665 C C . LYS A 1 82 ? -2.081 -11.101 -1.514 1.00 95.00 82 LYS A C 1
ATOM 667 O O . LYS A 1 82 ? -3.166 -10.544 -1.662 1.00 95.00 82 LYS A O 1
ATOM 672 N N . LYS A 1 83 ? -1.849 -11.938 -0.500 1.00 95.62 83 LYS A N 1
ATOM 673 C CA . LYS A 1 83 ? -2.859 -12.258 0.516 1.00 95.62 83 LYS A CA 1
ATOM 674 C C . LYS A 1 83 ? -3.193 -11.058 1.395 1.00 95.62 83 LYS A C 1
ATOM 676 O O . LYS A 1 83 ? -4.365 -10.859 1.692 1.00 95.62 83 LYS A O 1
ATOM 681 N N . MET A 1 84 ? -2.208 -10.231 1.738 1.00 94.81 84 MET A N 1
ATOM 682 C CA . MET A 1 84 ? -2.432 -8.966 2.439 1.00 94.81 84 MET A CA 1
ATOM 683 C C . MET A 1 84 ? -3.251 -7.986 1.591 1.00 94.81 84 MET A C 1
ATOM 685 O O . MET A 1 84 ? -4.191 -7.397 2.109 1.00 94.81 84 MET A O 1
ATOM 689 N N . LEU A 1 85 ? -2.957 -7.848 0.293 1.00 94.69 85 LEU A N 1
ATOM 690 C CA . LEU A 1 85 ? -3.743 -6.997 -0.608 1.00 94.69 85 LEU A CA 1
ATOM 691 C C . LEU A 1 85 ? -5.189 -7.485 -0.724 1.00 94.69 85 LEU A C 1
ATOM 693 O O . LEU A 1 85 ? -6.100 -6.690 -0.519 1.00 94.69 85 LEU A O 1
ATOM 697 N N . LYS A 1 86 ? -5.413 -8.787 -0.953 1.00 95.44 86 LYS A N 1
ATOM 698 C CA . LYS A 1 86 ? -6.767 -9.370 -0.924 1.00 95.44 86 LYS A CA 1
ATOM 699 C C . LYS A 1 86 ? -7.469 -9.103 0.406 1.00 95.44 86 LYS A C 1
ATOM 701 O O . LYS A 1 86 ? -8.621 -8.696 0.423 1.00 95.44 86 LYS A O 1
ATOM 706 N N . TRP A 1 87 ? -6.772 -9.283 1.530 1.00 95.25 87 TRP A N 1
ATOM 707 C CA . TRP A 1 87 ? -7.338 -9.002 2.848 1.00 95.25 87 TRP A CA 1
ATOM 708 C C . TRP A 1 87 ? -7.802 -7.546 2.974 1.00 95.25 87 TRP A C 1
ATOM 710 O O . TRP A 1 87 ? -8.898 -7.315 3.484 1.00 95.25 87 TRP A O 1
ATOM 720 N N . VAL A 1 88 ? -7.004 -6.589 2.485 1.00 95.38 88 VAL A N 1
ATOM 721 C CA . VAL A 1 88 ? -7.356 -5.163 2.487 1.00 95.38 88 VAL A CA 1
ATOM 722 C C . VAL A 1 88 ? -8.548 -4.901 1.570 1.00 95.38 88 VAL A C 1
ATOM 724 O O . VAL A 1 88 ? -9.553 -4.377 2.038 1.00 95.38 88 VAL A O 1
ATOM 727 N N . TYR A 1 89 ? -8.463 -5.267 0.290 1.00 94.69 89 TYR A N 1
ATOM 728 C CA . TYR A 1 89 ? -9.469 -4.886 -0.703 1.00 94.69 89 TYR A CA 1
ATOM 729 C C . TYR A 1 89 ? -10.820 -5.570 -0.497 1.00 94.69 89 TYR A C 1
ATOM 731 O O . TYR A 1 89 ? -11.834 -4.915 -0.689 1.00 94.69 89 TYR A O 1
ATOM 739 N N . ASN A 1 90 ? -10.864 -6.790 0.046 1.00 94.38 90 ASN A N 1
ATOM 740 C CA . ASN A 1 90 ? -12.124 -7.441 0.438 1.00 94.38 90 ASN A CA 1
ATOM 741 C C . ASN A 1 90 ? -12.889 -6.684 1.542 1.00 94.38 90 ASN A C 1
ATOM 743 O O . ASN A 1 90 ? -14.030 -7.018 1.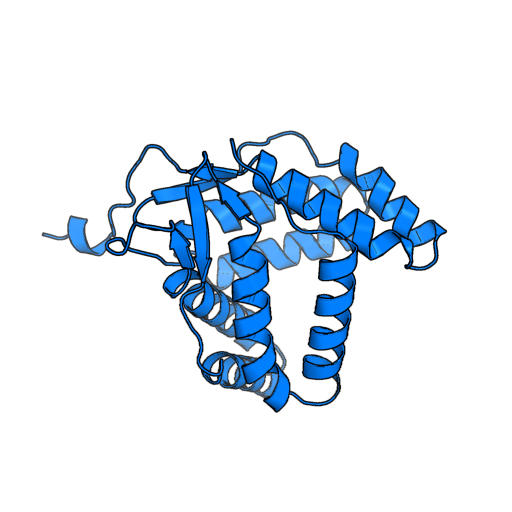851 1.00 94.38 90 ASN A O 1
ATOM 747 N N . ARG A 1 91 ? -12.247 -5.703 2.184 1.00 94.69 91 ARG A N 1
ATOM 748 C CA . ARG A 1 91 ? -12.793 -4.886 3.276 1.00 94.69 91 ARG A CA 1
ATOM 749 C C . ARG A 1 91 ? -12.894 -3.409 2.907 1.00 94.69 91 ARG A C 1
ATOM 751 O O . ARG A 1 91 ? -13.206 -2.593 3.773 1.00 94.69 91 ARG A O 1
ATOM 758 N N . VAL A 1 92 ? -12.611 -3.058 1.657 1.00 95.19 92 VAL A N 1
ATOM 759 C CA . VAL A 1 92 ? -12.816 -1.714 1.114 1.00 95.19 92 VAL A CA 1
ATOM 760 C C . VAL A 1 92 ? -14.126 -1.714 0.351 1.00 95.19 92 VAL A C 1
ATOM 762 O O . VAL A 1 92 ? -14.385 -2.644 -0.400 1.00 95.19 92 VAL A O 1
ATOM 765 N N . ARG A 1 93 ? -14.934 -0.670 0.506 1.00 94.56 93 ARG A N 1
ATOM 766 C CA . ARG A 1 93 ? -16.139 -0.464 -0.304 1.00 94.56 93 ARG A CA 1
ATOM 767 C C . ARG A 1 93 ? -16.396 1.011 -0.554 1.00 94.56 93 ARG A C 1
ATOM 769 O O . ARG A 1 93 ? -15.793 1.868 0.093 1.00 94.56 93 ARG A O 1
ATOM 776 N N . VAL A 1 94 ? -17.297 1.303 -1.481 1.00 94.81 94 VAL A N 1
ATOM 777 C CA . VAL A 1 94 ? -17.850 2.650 -1.650 1.00 94.81 94 VAL A CA 1
ATOM 778 C C . VAL A 1 94 ? -18.893 2.916 -0.561 1.00 94.81 94 VAL A C 1
ATOM 780 O O . VAL A 1 94 ? -19.752 2.078 -0.289 1.00 94.81 94 VAL A O 1
ATOM 783 N N . VAL A 1 95 ? -18.826 4.087 0.076 1.00 93.62 95 VAL A N 1
ATOM 784 C CA . VAL A 1 95 ? -19.792 4.505 1.101 1.00 93.62 95 VAL A CA 1
ATOM 785 C C . VAL A 1 95 ? -21.206 4.490 0.516 1.00 93.62 95 VAL A C 1
ATOM 787 O O . VAL A 1 95 ? -21.483 5.160 -0.475 1.00 93.62 95 VAL A O 1
ATOM 790 N N . GLY A 1 96 ? -22.112 3.755 1.163 1.00 89.19 96 GLY A N 1
ATOM 791 C CA . GLY A 1 96 ? -23.509 3.621 0.733 1.00 89.19 96 GLY A CA 1
ATOM 792 C C . GLY A 1 96 ? -23.781 2.450 -0.214 1.00 89.19 96 GLY A C 1
ATOM 793 O O . GLY A 1 96 ? -24.944 2.149 -0.467 1.00 89.19 96 GLY A O 1
ATOM 794 N N . GLU A 1 97 ? -22.749 1.742 -0.672 1.00 90.06 97 GLU A N 1
ATOM 795 C CA . GLU A 1 97 ? -22.878 0.545 -1.499 1.00 90.06 97 GLU A CA 1
ATOM 796 C C . GLU A 1 97 ? -22.356 -0.679 -0.727 1.00 90.06 97 GLU A C 1
ATOM 798 O O . GLU A 1 97 ? -21.150 -0.851 -0.532 1.00 90.06 97 GLU A O 1
ATOM 803 N N . ASN A 1 98 ? -23.277 -1.534 -0.273 1.00 82.12 98 ASN A N 1
ATOM 804 C CA . ASN A 1 98 ? -22.945 -2.739 0.501 1.00 82.12 98 ASN A CA 1
ATOM 805 C C . ASN A 1 98 ? -22.850 -4.008 -0.351 1.00 82.12 98 ASN A C 1
ATOM 807 O O . ASN A 1 98 ? -22.288 -5.001 0.108 1.00 82.12 98 ASN A O 1
ATOM 811 N N . ASP A 1 99 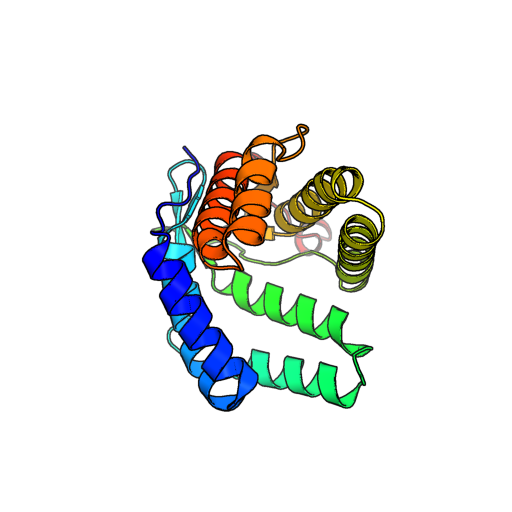? -23.382 -3.959 -1.571 1.00 73.50 99 ASP A N 1
ATOM 812 C CA . ASP A 1 99 ? -23.485 -5.100 -2.467 1.00 73.50 99 ASP A CA 1
ATOM 813 C C . ASP A 1 99 ? -22.520 -4.888 -3.634 1.00 73.50 99 ASP A C 1
ATOM 815 O O . ASP A 1 99 ? -22.676 -3.969 -4.437 1.00 73.50 99 ASP A O 1
ATOM 819 N N . GLY A 1 100 ? -21.478 -5.711 -3.702 1.00 76.88 100 GLY A N 1
ATOM 820 C CA . GLY A 1 100 ? -20.502 -5.659 -4.781 1.00 76.88 100 GLY A CA 1
ATOM 821 C C . GLY A 1 100 ? -19.220 -6.402 -4.431 1.00 76.88 100 GLY A C 1
ATOM 822 O O . GLY A 1 100 ? -18.763 -6.383 -3.290 1.00 76.88 100 GLY A O 1
ATOM 823 N N . LEU A 1 101 ? -18.638 -7.073 -5.425 1.00 86.56 101 LEU A N 1
ATOM 824 C CA . LEU A 1 101 ? -17.372 -7.774 -5.253 1.00 86.56 101 LEU A CA 1
ATOM 825 C C . LEU A 1 101 ? -16.252 -6.753 -5.032 1.00 86.56 101 LEU A C 1
ATOM 827 O O . LEU A 1 101 ? -16.020 -5.895 -5.884 1.00 86.56 101 LEU A O 1
ATOM 831 N N . CYS A 1 102 ? -15.527 -6.887 -3.928 1.00 91.19 102 CYS A N 1
ATOM 832 C CA . CYS A 1 102 ? -14.268 -6.188 -3.718 1.00 91.19 102 CYS A CA 1
ATOM 833 C C . CYS A 1 102 ? -13.168 -7.238 -3.613 1.00 91.19 102 CYS A C 1
ATOM 835 O O . CYS A 1 102 ? -13.236 -8.101 -2.740 1.00 91.19 102 CYS A O 1
ATOM 837 N N . ASP A 1 103 ? -12.197 -7.205 -4.523 1.00 94.00 103 ASP A N 1
ATOM 838 C CA . ASP A 1 103 ? -11.111 -8.186 -4.564 1.00 94.00 103 ASP A CA 1
ATOM 839 C C . ASP A 1 103 ? -9.854 -7.595 -5.212 1.00 94.00 103 ASP A C 1
ATOM 841 O O . ASP A 1 103 ? -9.883 -6.597 -5.936 1.00 94.00 103 ASP A O 1
ATOM 845 N N . PHE A 1 104 ? -8.732 -8.259 -4.960 1.00 94.06 104 PHE A N 1
ATOM 846 C CA . PHE A 1 104 ? -7.492 -8.079 -5.694 1.00 94.06 104 PHE A CA 1
ATOM 847 C C . PHE A 1 104 ? -7.220 -9.310 -6.569 1.00 94.06 104 PHE A C 1
ATOM 849 O O . PHE A 1 104 ? -6.930 -10.406 -6.071 1.00 94.06 104 PHE A O 1
ATOM 856 N N . THR A 1 105 ? -7.289 -9.130 -7.885 1.00 93.38 105 THR A N 1
ATOM 857 C CA . THR A 1 105 ? -7.217 -10.197 -8.898 1.00 93.38 105 THR A CA 1
ATOM 858 C C . THR A 1 105 ? -5.785 -10.510 -9.337 1.00 93.38 105 THR A C 1
ATOM 860 O O . THR A 1 105 ? -5.523 -11.586 -9.875 1.00 93.38 105 THR A O 1
ATOM 863 N N . GLY A 1 106 ? -4.826 -9.635 -9.023 1.00 91.00 106 GLY A N 1
ATOM 864 C CA . GLY A 1 106 ? -3.429 -9.775 -9.435 1.00 91.00 106 GLY A CA 1
ATOM 865 C C . GLY A 1 106 ? -2.747 -11.059 -8.943 1.00 91.00 106 GLY A C 1
ATOM 866 O O . GLY A 1 106 ? -3.109 -11.659 -7.917 1.00 91.00 106 GLY A O 1
ATOM 867 N N . THR A 1 107 ? -1.714 -11.512 -9.657 1.00 93.88 107 THR A N 1
ATOM 868 C CA . THR A 1 107 ? -0.944 -12.708 -9.282 1.00 93.88 107 THR A CA 1
ATOM 869 C C . THR A 1 107 ? 0.260 -12.363 -8.401 1.00 93.88 107 THR A C 1
ATOM 871 O O . THR A 1 107 ? 0.762 -11.240 -8.390 1.00 93.88 107 THR A O 1
ATOM 874 N N . ALA A 1 108 ? 0.726 -13.338 -7.611 1.00 92.44 108 ALA A N 1
ATOM 875 C CA . ALA A 1 108 ? 1.897 -13.149 -6.752 1.00 92.44 108 ALA A CA 1
ATOM 876 C C . ALA A 1 108 ? 3.178 -12.935 -7.578 1.00 92.44 108 ALA A C 1
ATOM 878 O O . ALA A 1 108 ? 4.041 -12.153 -7.188 1.00 92.44 108 ALA A O 1
ATOM 879 N N . TRP A 1 109 ? 3.288 -13.597 -8.732 1.00 92.12 109 TRP A N 1
ATOM 880 C CA . TRP A 1 109 ? 4.444 -13.468 -9.615 1.00 92.12 109 TRP A CA 1
ATOM 881 C C . TRP A 1 109 ? 4.471 -12.129 -10.339 1.00 92.12 109 TRP A C 1
ATOM 883 O O . TRP A 1 109 ? 5.528 -11.508 -10.397 1.00 92.12 109 TRP A O 1
ATOM 893 N N . ASP A 1 110 ? 3.319 -11.636 -10.788 1.00 92.62 110 ASP A N 1
ATOM 894 C CA . ASP A 1 110 ? 3.228 -10.305 -11.385 1.00 92.62 110 ASP A CA 1
ATOM 895 C C . ASP A 1 110 ? 3.545 -9.214 -10.356 1.00 92.62 110 ASP A C 1
ATOM 897 O O . ASP A 1 110 ? 4.247 -8.254 -10.670 1.00 92.62 110 ASP A O 1
ATOM 901 N N . LEU A 1 111 ? 3.108 -9.381 -9.101 1.00 91.75 111 LEU A N 1
ATOM 902 C CA . LEU A 1 111 ? 3.500 -8.492 -8.003 1.00 91.75 111 LEU A CA 1
ATOM 903 C C . LEU A 1 111 ? 5.017 -8.481 -7.798 1.00 91.75 111 LEU A C 1
ATOM 905 O O . LEU A 1 111 ? 5.604 -7.407 -7.680 1.00 91.75 111 LEU A O 1
ATOM 909 N N . LEU A 1 112 ? 5.658 -9.655 -7.779 1.00 92.50 112 LEU A N 1
ATOM 910 C CA . LEU A 1 112 ? 7.112 -9.749 -7.657 1.00 92.50 112 LEU A CA 1
ATOM 911 C C . LEU A 1 112 ? 7.813 -9.084 -8.845 1.00 92.50 112 LEU A C 1
ATOM 913 O O . LEU A 1 112 ? 8.721 -8.284 -8.639 1.00 92.50 112 LEU A O 1
ATOM 917 N N . ALA A 1 113 ? 7.392 -9.384 -10.074 1.00 92.88 113 ALA A N 1
ATOM 918 C CA . ALA A 1 113 ? 7.983 -8.825 -11.284 1.00 92.88 113 ALA A CA 1
ATOM 919 C C . ALA A 1 113 ? 7.895 -7.291 -11.292 1.00 92.88 113 ALA A C 1
ATOM 921 O O . ALA A 1 113 ? 8.907 -6.614 -11.476 1.00 92.88 113 ALA A O 1
ATOM 922 N N . ASN A 1 114 ? 6.715 -6.736 -11.003 1.00 91.06 114 ASN A N 1
ATOM 923 C CA . ASN A 1 114 ? 6.513 -5.289 -10.932 1.00 91.06 114 ASN A CA 1
ATOM 924 C C . ASN A 1 114 ? 7.294 -4.649 -9.773 1.00 91.06 114 ASN A C 1
ATOM 926 O O . ASN A 1 114 ? 7.877 -3.580 -9.951 1.00 91.06 114 ASN A O 1
ATOM 930 N N . ALA A 1 115 ? 7.369 -5.301 -8.608 1.00 87.94 115 ALA A N 1
ATOM 931 C CA . ALA A 1 115 ? 8.165 -4.818 -7.480 1.00 87.94 115 ALA A CA 1
ATOM 932 C C . ALA A 1 115 ? 9.671 -4.804 -7.793 1.00 87.94 115 ALA A C 1
ATOM 934 O O . ALA A 1 115 ? 10.361 -3.846 -7.443 1.00 87.94 115 ALA A O 1
ATOM 935 N N . LEU A 1 116 ? 10.183 -5.825 -8.489 1.00 90.12 116 LEU A N 1
ATOM 936 C CA . LEU A 1 116 ? 11.576 -5.878 -8.935 1.00 90.12 116 LEU A CA 1
ATOM 937 C C . LEU A 1 116 ? 11.872 -4.788 -9.964 1.00 90.12 116 LEU A C 1
ATOM 939 O O . LEU A 1 116 ? 12.861 -4.077 -9.817 1.00 90.12 116 LEU A O 1
ATOM 943 N N . ILE A 1 117 ? 11.005 -4.603 -10.962 1.00 89.69 117 ILE A N 1
ATOM 944 C CA . ILE A 1 117 ? 11.136 -3.520 -11.947 1.00 89.69 117 ILE A CA 1
ATOM 945 C C . ILE A 1 117 ? 11.156 -2.160 -11.239 1.00 89.69 117 ILE A C 1
ATOM 947 O O . ILE A 1 117 ? 12.010 -1.322 -11.529 1.00 89.69 117 ILE A O 1
ATOM 951 N N . PHE A 1 118 ? 10.261 -1.950 -10.272 1.00 85.12 118 PHE A N 1
ATOM 952 C CA . PHE A 1 118 ? 10.224 -0.729 -9.477 1.00 85.12 118 PHE A CA 1
ATOM 953 C C . PHE A 1 118 ? 11.523 -0.509 -8.689 1.00 85.12 118 PHE A C 1
ATOM 955 O O . PHE A 1 118 ? 12.128 0.558 -8.801 1.00 85.12 118 PHE A O 1
ATOM 962 N N . ALA A 1 119 ? 11.995 -1.525 -7.961 1.00 86.12 119 ALA A N 1
ATOM 963 C CA . ALA A 1 119 ? 13.224 -1.459 -7.172 1.00 86.12 119 ALA A CA 1
ATOM 964 C C . ALA A 1 119 ? 14.470 -1.213 -8.037 1.00 86.12 119 ALA A C 1
ATOM 966 O O . ALA A 1 119 ? 15.289 -0.352 -7.714 1.00 86.12 119 ALA A O 1
ATOM 967 N N . LEU A 1 120 ? 14.595 -1.914 -9.167 1.00 86.56 120 LEU A N 1
ATOM 968 C CA . LEU A 1 120 ? 15.682 -1.705 -10.124 1.00 86.56 120 LEU A CA 1
ATOM 969 C C . LEU A 1 120 ? 15.618 -0.299 -10.728 1.00 86.56 120 LEU A C 1
ATOM 971 O O . LEU A 1 120 ? 16.650 0.356 -10.849 1.00 86.56 120 LEU A O 1
ATOM 975 N N . GLY A 1 121 ? 14.417 0.202 -11.038 1.00 84.31 121 GLY A N 1
ATOM 976 C CA . GLY A 1 121 ? 14.217 1.575 -11.499 1.00 84.31 121 GLY A CA 1
ATOM 977 C C . GLY A 1 121 ? 14.814 2.598 -10.532 1.00 84.31 121 GLY A C 1
ATOM 978 O O . GLY A 1 121 ? 15.572 3.463 -10.960 1.00 84.31 121 GLY A O 1
ATOM 979 N N . TRP A 1 122 ? 14.553 2.447 -9.230 1.00 78.19 122 TRP A N 1
ATOM 980 C CA . TRP A 1 122 ? 15.146 3.293 -8.186 1.00 78.19 122 TRP A CA 1
ATOM 981 C C . TRP A 1 122 ? 16.657 3.116 -8.022 1.00 78.19 122 TRP A C 1
ATOM 983 O O . TRP A 1 122 ? 17.347 4.090 -7.726 1.00 78.19 122 TRP A O 1
ATOM 993 N N . MET A 1 123 ? 17.173 1.901 -8.215 1.00 79.19 123 MET A N 1
ATOM 994 C CA . MET A 1 123 ? 18.599 1.605 -8.069 1.00 79.19 123 MET A CA 1
ATOM 995 C C . MET A 1 123 ? 19.443 2.202 -9.199 1.00 79.19 123 MET A C 1
ATOM 997 O O . MET A 1 123 ? 20.561 2.645 -8.948 1.00 79.19 123 MET A O 1
ATOM 1001 N N . PHE A 1 124 ? 18.929 2.205 -10.433 1.00 74.75 124 PHE A N 1
ATOM 1002 C CA . PHE A 1 124 ? 19.707 2.654 -11.581 1.00 74.75 124 PHE A CA 1
ATOM 1003 C C . PHE A 1 124 ? 19.680 4.174 -11.748 1.00 74.75 124 PHE A C 1
ATOM 1005 O O . PHE A 1 124 ? 20.764 4.730 -11.805 1.00 74.75 124 PHE A O 1
ATOM 1012 N N . PHE A 1 125 ? 18.523 4.861 -11.772 1.00 70.06 125 PHE A N 1
ATOM 1013 C CA . PHE A 1 125 ? 18.434 6.338 -11.844 1.00 70.06 125 PHE A CA 1
ATOM 1014 C C . PHE A 1 125 ? 17.004 6.852 -11.544 1.00 70.06 125 PHE A C 1
ATOM 1016 O O . PHE A 1 125 ? 16.016 6.160 -11.769 1.00 70.06 125 PHE A O 1
ATOM 1023 N N . ILE A 1 126 ? 16.863 8.126 -11.149 1.00 69.44 126 ILE A N 1
ATOM 1024 C CA . ILE A 1 126 ? 15.558 8.772 -10.857 1.00 69.44 126 ILE A CA 1
ATOM 1025 C C . ILE A 1 126 ? 14.614 8.784 -12.074 1.00 69.44 126 ILE A C 1
ATOM 1027 O O . ILE A 1 126 ? 13.400 8.679 -11.917 1.00 69.44 126 ILE A O 1
ATOM 1031 N N . ILE A 1 127 ? 15.162 8.901 -13.288 1.00 70.94 127 ILE A N 1
ATOM 1032 C CA . ILE A 1 127 ? 14.374 8.927 -14.528 1.00 70.94 127 ILE A CA 1
ATOM 1033 C C . ILE A 1 127 ? 13.655 7.577 -14.721 1.00 70.94 127 ILE A C 1
ATOM 1035 O O . ILE A 1 127 ? 12.433 7.589 -14.668 1.00 70.94 127 ILE A O 1
ATOM 1039 N N . PRO A 1 128 ? 14.331 6.412 -14.829 1.00 80.06 128 PRO A N 1
ATOM 1040 C CA . PRO A 1 128 ? 13.683 5.097 -14.824 1.00 80.06 128 PRO A CA 1
ATOM 1041 C C . PRO A 1 128 ? 12.660 4.897 -13.700 1.00 80.06 128 PRO A C 1
ATOM 1043 O O . PRO A 1 128 ? 11.565 4.405 -13.967 1.00 80.06 128 PRO A O 1
ATOM 1046 N N . ALA A 1 129 ? 12.973 5.333 -12.473 1.00 77.56 129 ALA A N 1
ATOM 1047 C CA . ALA A 1 129 ? 12.061 5.228 -11.333 1.00 77.56 129 ALA A CA 1
ATOM 1048 C C . ALA A 1 129 ? 10.699 5.909 -11.579 1.00 77.56 129 ALA A C 1
ATOM 1050 O O . ALA A 1 129 ? 9.668 5.445 -11.087 1.00 77.56 129 ALA A O 1
ATOM 1051 N N . ALA A 1 130 ? 10.668 6.987 -12.370 1.00 81.31 130 ALA A N 1
ATOM 1052 C CA . ALA A 1 130 ? 9.433 7.692 -12.684 1.00 81.31 130 ALA A CA 1
ATOM 1053 C C . ALA A 1 130 ? 8.474 6.865 -13.564 1.00 81.31 130 ALA A C 1
ATOM 1055 O O . ALA A 1 130 ? 7.264 6.886 -13.338 1.00 81.31 130 ALA A O 1
ATOM 1056 N N . TRP A 1 131 ? 9.004 6.096 -14.521 1.00 83.94 131 TRP A N 1
ATOM 1057 C CA . TRP A 1 131 ? 8.205 5.215 -15.384 1.00 83.94 131 TRP A CA 1
ATOM 1058 C C . TRP A 1 131 ? 7.838 3.911 -14.687 1.00 83.94 131 TRP A C 1
ATOM 1060 O O . TRP A 1 131 ? 6.696 3.466 -14.793 1.00 83.94 131 TRP A O 1
ATOM 1070 N N . THR A 1 132 ? 8.769 3.307 -13.943 1.00 87.31 132 THR A N 1
ATOM 1071 C CA . THR A 1 132 ? 8.481 2.057 -13.224 1.00 87.31 132 THR A CA 1
ATOM 1072 C C . THR A 1 132 ? 7.409 2.255 -12.154 1.00 87.31 132 THR A C 1
ATOM 1074 O O . THR A 1 132 ? 6.616 1.349 -11.916 1.00 87.31 132 THR A O 1
ATOM 1077 N N . PHE A 1 133 ? 7.307 3.458 -11.579 1.00 86.44 133 PHE A N 1
ATOM 1078 C CA . PHE A 1 133 ? 6.179 3.860 -10.740 1.00 86.44 133 PHE A CA 1
ATOM 1079 C C . PHE A 1 133 ? 4.839 3.763 -11.479 1.00 86.44 133 PHE A C 1
ATOM 1081 O O . PHE A 1 133 ? 3.908 3.155 -10.960 1.00 86.44 133 PHE A O 1
ATOM 1088 N N . ILE A 1 134 ? 4.727 4.329 -12.688 1.00 88.81 134 ILE A N 1
ATOM 1089 C CA . ILE A 1 134 ? 3.473 4.276 -13.459 1.00 88.81 134 ILE A CA 1
ATOM 1090 C C . ILE A 1 134 ? 3.106 2.831 -13.766 1.00 88.81 134 ILE A C 1
ATOM 1092 O O . ILE A 1 134 ? 1.962 2.446 -13.558 1.00 88.81 134 ILE A O 1
ATOM 1096 N N . ILE A 1 135 ? 4.069 2.031 -14.230 1.00 89.94 135 ILE A N 1
ATOM 1097 C CA . ILE A 1 135 ? 3.846 0.616 -14.553 1.00 89.94 135 ILE A CA 1
ATOM 1098 C C . ILE A 1 135 ? 3.302 -0.123 -13.325 1.00 89.94 135 ILE A C 1
ATOM 1100 O O . ILE A 1 135 ? 2.269 -0.787 -13.413 1.00 89.94 135 ILE A O 1
ATOM 1104 N N . PHE A 1 136 ? 3.938 0.071 -12.166 1.00 90.75 136 PHE A N 1
ATOM 1105 C CA . PHE A 1 136 ? 3.504 -0.532 -10.911 1.00 90.75 136 PHE A CA 1
ATOM 1106 C C . PHE A 1 136 ? 2.073 -0.119 -10.539 1.00 90.75 136 PHE A C 1
ATOM 1108 O O . PHE A 1 136 ? 1.243 -0.978 -10.249 1.00 90.75 136 PHE A O 1
ATOM 1115 N N . TYR A 1 137 ? 1.742 1.175 -10.586 1.00 90.06 137 TYR A N 1
ATOM 1116 C CA . TYR A 1 137 ? 0.403 1.643 -10.215 1.00 90.06 137 TYR A CA 1
ATOM 1117 C C . TYR A 1 137 ? -0.674 1.292 -11.244 1.00 90.06 137 TYR A C 1
ATOM 1119 O O . TYR A 1 137 ? -1.797 1.005 -10.831 1.00 90.06 137 TYR A O 1
ATOM 1127 N N . LYS A 1 138 ? -0.356 1.235 -12.543 1.00 92.00 138 LYS A N 1
ATOM 1128 C CA . LYS A 1 138 ? -1.266 0.699 -13.568 1.00 92.00 138 LYS A CA 1
ATOM 1129 C C . LYS A 1 138 ? -1.604 -0.757 -13.279 1.00 92.00 138 LYS A C 1
ATOM 1131 O O . LYS A 1 138 ? -2.778 -1.120 -13.287 1.00 92.00 138 LYS A O 1
ATOM 1136 N N . TYR A 1 139 ? -0.599 -1.569 -12.956 1.00 92.88 139 TYR A N 1
ATOM 1137 C CA . TYR A 1 139 ? -0.813 -2.960 -12.569 1.00 92.88 139 TYR A CA 1
ATOM 1138 C C . TYR A 1 139 ? -1.657 -3.076 -11.288 1.00 92.88 139 TYR A C 1
ATOM 1140 O O . TYR A 1 139 ? -2.647 -3.804 -11.270 1.00 92.88 139 TYR A O 1
ATOM 1148 N N . MET A 1 140 ? -1.328 -2.318 -10.237 1.00 92.81 140 MET A N 1
ATOM 1149 C CA . MET A 1 140 ? -2.063 -2.362 -8.967 1.00 92.81 140 MET A CA 1
ATOM 1150 C C . MET A 1 140 ? -3.539 -1.978 -9.122 1.00 92.81 140 MET A C 1
ATOM 1152 O O . MET A 1 140 ? -4.397 -2.670 -8.581 1.00 92.81 140 MET A O 1
ATOM 1156 N N . HIS A 1 141 ? -3.845 -0.910 -9.865 1.00 93.06 141 HIS A N 1
ATOM 1157 C CA . HIS A 1 141 ? -5.227 -0.465 -10.071 1.00 93.06 141 HIS A CA 1
ATOM 1158 C C . HIS A 1 141 ? -6.002 -1.424 -10.977 1.00 93.06 141 HIS A C 1
ATOM 1160 O O . HIS A 1 141 ? -7.076 -1.862 -10.585 1.00 93.06 141 HIS A O 1
ATOM 1166 N N . SER A 1 142 ? -5.428 -1.845 -12.110 1.00 92.44 142 SER A N 1
ATOM 1167 C CA . SER A 1 142 ? -6.089 -2.819 -13.000 1.00 92.44 142 SER A CA 1
ATOM 1168 C C . SER A 1 142 ? -6.345 -4.177 -12.336 1.00 92.44 142 SER A C 1
ATOM 1170 O O . SER A 1 142 ? -7.278 -4.879 -12.710 1.00 92.44 142 SER A O 1
ATOM 1172 N N . SER A 1 143 ? -5.552 -4.526 -11.320 1.00 93.56 143 SER A N 1
ATOM 1173 C CA . SER A 1 143 ? -5.723 -5.730 -10.500 1.00 93.56 143 SER A CA 1
ATOM 1174 C C . SER A 1 143 ? -6.655 -5.541 -9.297 1.00 93.56 143 SER A C 1
ATOM 1176 O O . SER A 1 143 ? -6.752 -6.439 -8.462 1.00 93.56 143 SER A O 1
ATOM 1178 N N . THR A 1 144 ? -7.290 -4.378 -9.146 1.00 93.75 144 THR A N 1
ATOM 1179 C CA . THR A 1 144 ? -8.154 -4.050 -8.008 1.00 93.75 144 THR A CA 1
ATOM 1180 C C . THR A 1 144 ? -9.583 -3.831 -8.484 1.00 93.75 144 THR A C 1
ATOM 1182 O O . THR A 1 144 ? -9.840 -2.983 -9.338 1.00 93.75 144 THR A O 1
ATOM 1185 N N . VAL A 1 145 ? -10.516 -4.553 -7.870 1.00 93.62 145 VAL A N 1
ATOM 1186 C CA . VAL A 1 145 ? -11.958 -4.407 -8.078 1.00 93.62 145 VAL A CA 1
ATOM 1187 C C . VAL A 1 145 ? -12.572 -3.907 -6.776 1.00 93.62 145 VAL A C 1
ATOM 1189 O O . VAL A 1 145 ? -12.311 -4.469 -5.713 1.00 93.62 145 VAL A O 1
ATOM 1192 N N . ILE A 1 146 ? -13.376 -2.849 -6.848 1.00 92.69 146 ILE A N 1
ATOM 1193 C CA . ILE A 1 146 ? -14.144 -2.314 -5.720 1.00 92.69 146 ILE A CA 1
ATOM 1194 C C . ILE A 1 146 ? -15.596 -2.207 -6.170 1.00 92.69 146 ILE A C 1
ATOM 1196 O O . ILE A 1 146 ? -15.896 -1.556 -7.170 1.00 92.69 146 ILE A O 1
ATOM 1200 N N . ASN A 1 147 ? -16.499 -2.841 -5.429 1.00 92.44 147 ASN A N 1
ATOM 1201 C CA . ASN A 1 147 ? -17.931 -2.845 -5.702 1.00 92.44 147 ASN A CA 1
ATOM 1202 C C . ASN A 1 147 ? -18.258 -3.266 -7.151 1.00 92.44 147 ASN A C 1
ATOM 1204 O O . ASN A 1 147 ? -19.048 -2.626 -7.842 1.00 92.44 147 ASN A O 1
ATOM 1208 N N . GLY A 1 148 ? -17.587 -4.313 -7.641 1.00 88.75 148 GLY A N 1
ATOM 1209 C CA . GLY A 1 148 ? -17.748 -4.839 -9.001 1.00 88.75 148 GLY A CA 1
ATOM 1210 C C . GLY A 1 148 ? -17.138 -3.976 -10.111 1.00 88.75 148 GLY A C 1
ATOM 1211 O O . GLY A 1 148 ? -17.221 -4.356 -11.276 1.00 88.75 148 GLY A O 1
ATOM 1212 N N . ARG A 1 149 ? -16.511 -2.840 -9.785 1.00 90.81 149 ARG A N 1
ATOM 1213 C CA . ARG A 1 149 ? -15.864 -1.937 -10.747 1.00 90.81 149 ARG A CA 1
ATOM 1214 C C . ARG A 1 149 ? -14.348 -2.032 -10.624 1.00 90.81 149 ARG A C 1
ATOM 1216 O O . ARG A 1 149 ? -13.796 -1.869 -9.535 1.00 90.81 149 ARG A O 1
ATOM 1223 N N . SER A 1 150 ? -13.667 -2.279 -11.738 1.00 91.25 150 SER A N 1
ATOM 1224 C CA . SER A 1 150 ? -12.201 -2.257 -11.780 1.00 91.25 150 SER A CA 1
ATOM 1225 C C . SER A 1 150 ? -11.677 -0.830 -11.646 1.00 91.25 150 SER A C 1
ATOM 1227 O O . SER A 1 150 ? -12.305 0.108 -12.137 1.00 91.25 150 SER A O 1
ATOM 1229 N N . LEU A 1 151 ? -10.514 -0.651 -11.024 1.00 92.31 151 LEU A N 1
ATOM 1230 C CA . LEU A 1 151 ? -9.839 0.645 -11.010 1.00 92.31 151 LEU A CA 1
ATOM 1231 C C . LEU A 1 151 ? -8.944 0.815 -12.241 1.00 92.31 151 LEU A C 1
ATOM 1233 O O . LEU A 1 151 ? -8.254 -0.106 -12.677 1.00 92.31 151 LEU A O 1
ATOM 1237 N N . ILE A 1 152 ? -8.898 2.032 -12.770 1.00 92.88 152 ILE A N 1
ATOM 1238 C CA . ILE A 1 152 ? -8.009 2.428 -13.860 1.00 92.88 152 ILE A CA 1
ATOM 1239 C C . ILE A 1 152 ? -7.119 3.559 -13.363 1.00 92.88 152 ILE A C 1
ATOM 1241 O O . ILE A 1 152 ? -7.577 4.472 -12.681 1.00 92.88 152 ILE A O 1
ATOM 1245 N N . PHE A 1 153 ? -5.836 3.484 -13.709 1.00 91.44 153 PHE A N 1
ATOM 1246 C CA . PHE A 1 153 ? -4.877 4.558 -13.481 1.00 91.44 153 PHE A CA 1
ATOM 1247 C C . PHE A 1 153 ? -4.568 5.250 -14.814 1.00 91.44 153 PHE A C 1
ATOM 1249 O O . PHE A 1 153 ? -3.740 4.771 -15.599 1.00 91.44 153 PHE A O 1
ATOM 1256 N N . ASP A 1 154 ? -5.280 6.343 -15.084 1.00 88.88 154 ASP A N 1
ATOM 1257 C CA . ASP A 1 154 ? -5.296 7.047 -16.367 1.00 88.88 154 ASP A CA 1
ATOM 1258 C C . ASP A 1 154 ? -4.209 8.123 -16.429 1.00 88.88 154 ASP A C 1
ATOM 1260 O O . ASP A 1 154 ? -4.439 9.327 -16.328 1.00 88.88 154 ASP A O 1
ATOM 1264 N N . THR A 1 155 ? -2.961 7.672 -16.530 1.00 84.25 155 THR A N 1
ATOM 1265 C CA . THR A 1 155 ? -1.848 8.573 -16.813 1.00 84.25 155 THR A CA 1
ATOM 1266 C C . THR A 1 155 ? -0.763 7.883 -17.626 1.00 84.25 155 THR A C 1
ATOM 1268 O O . THR A 1 155 ? -0.377 6.736 -17.381 1.00 84.25 155 THR A O 1
ATOM 1271 N N . GLU A 1 156 ? -0.253 8.593 -18.624 1.00 76.50 156 GLU A N 1
ATOM 1272 C CA . GLU A 1 156 ? 0.942 8.206 -19.380 1.00 76.50 156 GLU A CA 1
ATOM 1273 C C . GLU A 1 156 ? 2.160 9.043 -18.983 1.00 76.50 156 GLU A C 1
ATOM 1275 O O . GLU A 1 156 ? 3.301 8.659 -19.243 1.00 76.50 156 GLU A O 1
ATOM 1280 N N . ALA A 1 157 ? 1.923 10.185 -18.332 1.00 68.88 157 ALA A N 1
ATOM 1281 C CA . ALA A 1 157 ? 2.956 11.149 -18.015 1.00 68.88 157 ALA A CA 1
ATOM 1282 C C . ALA A 1 157 ? 3.618 10.807 -16.671 1.00 68.88 157 ALA A C 1
ATOM 1284 O O . ALA A 1 157 ? 2.921 10.795 -15.658 1.00 68.88 157 ALA A O 1
ATOM 1285 N N . PRO A 1 158 ? 4.944 10.579 -16.613 1.00 66.56 158 PRO A N 1
ATOM 1286 C CA . PRO A 1 158 ? 5.681 10.409 -15.357 1.00 66.56 158 PRO A CA 1
ATOM 1287 C C . PRO A 1 158 ? 5.373 11.514 -14.346 1.00 66.56 158 PRO A C 1
ATOM 1289 O O . PRO A 1 158 ? 5.201 12.682 -14.698 1.00 66.56 158 PRO A O 1
ATOM 1292 N N . TRP A 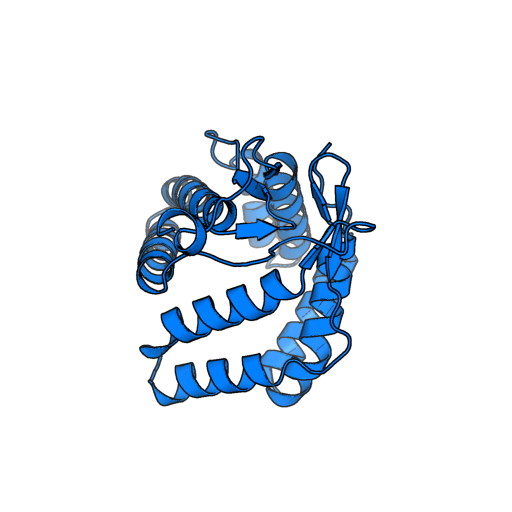1 159 ? 5.369 11.154 -13.062 1.00 70.06 159 TRP A N 1
ATOM 1293 C CA . TRP A 1 159 ? 5.095 12.035 -11.922 1.00 70.06 159 TRP A CA 1
ATOM 1294 C C . TRP A 1 159 ? 6.208 13.068 -11.666 1.00 70.06 159 TRP A C 1
ATOM 1296 O O . TRP A 1 159 ? 6.482 13.427 -10.525 1.00 70.06 159 TRP A O 1
ATOM 1306 N N . PHE A 1 160 ? 6.853 13.604 -12.707 1.00 66.12 160 PHE A N 1
ATOM 1307 C CA . PHE A 1 160 ? 7.900 14.626 -12.603 1.00 66.12 160 PHE A CA 1
ATOM 1308 C C . PHE A 1 160 ? 7.475 15.829 -11.744 1.00 66.12 160 PHE A C 1
ATOM 1310 O O . PHE A 1 160 ? 8.297 16.372 -11.008 1.00 66.12 160 PHE A O 1
ATOM 1317 N N . GLY A 1 161 ? 6.184 16.186 -11.741 1.00 64.12 161 GLY A N 1
ATOM 1318 C CA . GLY A 1 161 ? 5.627 17.225 -10.861 1.00 64.12 161 GLY A CA 1
ATOM 1319 C C . GLY A 1 161 ? 5.728 16.922 -9.356 1.00 64.12 161 GLY A C 1
ATOM 1320 O O . GLY A 1 161 ? 5.634 17.829 -8.530 1.00 64.12 161 GLY A O 1
ATOM 1321 N N . VAL A 1 162 ? 5.962 15.664 -8.982 1.00 69.12 162 VAL A N 1
ATOM 1322 C CA . VAL A 1 162 ? 6.151 15.203 -7.602 1.00 69.12 162 VAL A CA 1
ATOM 1323 C C . VAL A 1 162 ? 7.633 14.925 -7.279 1.00 69.12 162 VAL A C 1
ATOM 1325 O O . VAL A 1 162 ? 8.016 14.968 -6.110 1.00 69.12 162 VAL A O 1
ATOM 1328 N N . ILE A 1 163 ? 8.510 14.784 -8.287 1.00 73.50 163 ILE A N 1
ATOM 1329 C CA . ILE A 1 163 ? 9.969 14.616 -8.103 1.00 73.50 163 ILE A CA 1
ATOM 1330 C C . ILE A 1 163 ? 10.586 15.774 -7.311 1.00 73.50 163 ILE A C 1
ATOM 1332 O O . ILE A 1 163 ? 11.406 15.537 -6.423 1.00 73.50 163 ILE A O 1
ATOM 1336 N N . GLY A 1 164 ? 10.144 17.013 -7.551 1.00 73.44 164 GLY A N 1
ATOM 1337 C CA . GLY A 1 164 ? 10.601 18.175 -6.780 1.00 73.44 164 GLY A CA 1
ATOM 1338 C C . GLY A 1 164 ? 10.366 18.026 -5.272 1.00 73.44 164 GLY A C 1
ATOM 1339 O O . GLY A 1 164 ? 11.215 18.412 -4.472 1.00 73.44 164 GLY A O 1
ATOM 1340 N N . TRP A 1 165 ? 9.266 17.384 -4.870 1.00 75.81 165 TRP A N 1
ATOM 1341 C CA . TRP A 1 165 ? 8.972 17.125 -3.461 1.00 75.81 165 TRP A CA 1
ATOM 1342 C C . TRP A 1 165 ? 9.818 15.998 -2.874 1.00 75.81 165 TRP A C 1
ATOM 1344 O O . TRP A 1 165 ? 10.182 16.058 -1.702 1.00 75.81 165 TRP A O 1
ATOM 1354 N N . ILE A 1 166 ? 10.185 14.999 -3.676 1.00 74.19 166 ILE A N 1
ATOM 1355 C CA . ILE A 1 166 ? 11.117 13.956 -3.234 1.00 74.19 166 ILE A CA 1
ATOM 1356 C C . ILE A 1 166 ? 12.510 14.543 -3.011 1.00 74.19 166 ILE A C 1
ATOM 1358 O O . ILE A 1 166 ? 13.097 14.319 -1.953 1.00 74.19 166 ILE A O 1
ATOM 1362 N N . PHE A 1 167 ? 13.006 15.367 -3.938 1.00 76.19 167 PHE A N 1
ATOM 1363 C CA . PHE A 1 167 ? 14.250 16.113 -3.729 1.00 76.19 167 PHE A CA 1
ATOM 1364 C C . PHE A 1 167 ? 14.166 17.036 -2.516 1.00 76.19 167 PHE A C 1
ATOM 1366 O O . PHE A 1 167 ? 15.110 17.095 -1.734 1.00 76.19 167 PHE A O 1
ATOM 1373 N N . PHE A 1 168 ? 13.031 17.707 -2.309 1.00 76.25 168 PHE A N 1
ATOM 1374 C CA . PHE A 1 168 ? 12.804 18.496 -1.103 1.00 76.25 168 PHE A CA 1
ATOM 1375 C C . PHE A 1 168 ? 12.922 17.637 0.162 1.00 76.25 168 PHE A C 1
ATOM 1377 O O . PHE A 1 168 ? 13.581 18.049 1.112 1.00 76.25 168 PHE A O 1
ATOM 1384 N N . GLY A 1 169 ? 12.370 16.421 0.163 1.00 75.50 169 GLY A N 1
ATOM 1385 C CA . GLY A 1 169 ? 12.561 15.441 1.233 1.00 75.50 169 GLY A CA 1
ATOM 1386 C C . GLY A 1 169 ? 14.035 15.113 1.488 1.00 75.50 169 GLY A C 1
ATOM 1387 O O . GLY A 1 169 ? 14.454 15.103 2.640 1.00 75.50 169 GLY A O 1
ATOM 1388 N N . VAL A 1 170 ? 14.837 14.918 0.438 1.00 77.12 170 VAL A N 1
ATOM 1389 C CA . VAL A 1 170 ? 16.287 14.668 0.560 1.00 77.12 170 VAL A CA 1
ATOM 1390 C C . VAL A 1 170 ? 17.023 15.882 1.138 1.00 77.12 170 VAL A C 1
ATOM 1392 O O . VAL A 1 170 ? 17.771 15.743 2.102 1.00 77.12 170 VAL A O 1
ATOM 1395 N N . ILE A 1 171 ? 16.781 17.080 0.596 1.00 77.25 171 ILE A N 1
ATOM 1396 C CA . ILE A 1 171 ? 17.431 18.334 1.023 1.00 77.25 171 ILE A CA 1
ATOM 1397 C C . ILE A 1 171 ? 17.112 18.653 2.487 1.00 77.25 171 ILE A C 1
ATOM 1399 O O . ILE A 1 171 ? 17.960 19.136 3.229 1.00 77.25 171 ILE A O 1
ATOM 1403 N N . THR A 1 172 ? 15.889 18.359 2.916 1.00 80.81 172 THR A N 1
ATOM 1404 C CA . THR A 1 172 ? 15.423 18.592 4.290 1.00 80.81 172 THR A CA 1
ATOM 1405 C C . THR A 1 172 ? 15.741 17.435 5.242 1.00 80.81 172 THR A C 1
ATOM 1407 O O . THR A 1 172 ? 15.166 17.370 6.328 1.00 80.81 172 THR A O 1
ATOM 1410 N N . LEU A 1 173 ? 16.631 16.512 4.850 1.00 76.31 173 LEU A N 1
ATOM 1411 C CA . LEU A 1 173 ? 17.034 15.348 5.649 1.00 76.31 173 LEU A CA 1
ATOM 1412 C C . LEU A 1 173 ? 15.833 14.527 6.155 1.00 76.31 173 LEU A C 1
ATOM 1414 O O . LEU A 1 173 ? 15.794 14.069 7.293 1.00 76.31 173 LEU A O 1
ATOM 1418 N N . GLY A 1 174 ? 14.819 14.367 5.306 1.00 69.12 174 GLY A N 1
ATOM 1419 C CA . GLY A 1 174 ? 13.622 13.578 5.584 1.00 69.12 174 GLY A CA 1
ATOM 1420 C C . GLY A 1 174 ? 12.465 14.357 6.208 1.00 69.12 174 GLY A C 1
ATOM 1421 O O . GLY A 1 174 ? 11.344 13.856 6.181 1.00 69.12 174 GLY A O 1
ATOM 1422 N N . ILE A 1 175 ? 12.659 15.592 6.680 1.00 75.44 175 ILE A N 1
ATOM 1423 C CA . ILE A 1 175 ? 11.565 16.413 7.237 1.00 75.44 175 ILE A CA 1
ATOM 1424 C C . ILE A 1 175 ? 10.516 16.722 6.151 1.00 75.44 175 ILE A C 1
ATOM 1426 O O . ILE A 1 175 ? 9.320 16.689 6.377 1.00 75.44 175 ILE A O 1
ATOM 1430 N N . GLY A 1 176 ? 10.917 16.950 4.908 1.00 75.19 176 GLY A N 1
ATOM 1431 C CA . GLY A 1 176 ? 9.988 17.184 3.799 1.00 75.19 176 GLY A CA 1
ATOM 1432 C C . GLY A 1 176 ? 9.287 15.923 3.280 1.00 75.19 176 GLY A C 1
ATOM 1433 O O . GLY A 1 176 ? 8.378 16.031 2.453 1.00 75.19 176 GLY A O 1
ATOM 1434 N N . SER A 1 177 ? 9.689 14.730 3.734 1.00 77.25 177 SER A N 1
ATOM 1435 C CA . SER A 1 177 ? 9.261 13.455 3.138 1.00 77.25 177 SER A CA 1
ATOM 1436 C C . SER A 1 177 ? 7.760 13.188 3.277 1.00 77.25 177 SER A C 1
ATOM 1438 O O . SER A 1 177 ? 7.146 12.675 2.344 1.00 77.25 177 SER A O 1
ATOM 1440 N N . TRP A 1 178 ? 7.122 13.612 4.372 1.00 81.62 178 TRP A N 1
ATOM 1441 C CA . TRP A 1 178 ? 5.672 13.455 4.550 1.00 81.62 178 TRP A CA 1
ATOM 1442 C C . TRP A 1 178 ? 4.865 14.346 3.605 1.00 81.62 178 TRP A C 1
ATOM 1444 O O . TRP A 1 178 ? 3.773 13.980 3.163 1.00 81.62 178 TRP A O 1
ATOM 1454 N N . TYR A 1 179 ? 5.396 15.521 3.257 1.00 84.38 179 TYR A N 1
ATOM 1455 C CA . TYR A 1 179 ? 4.754 16.390 2.279 1.00 84.38 179 TYR A CA 1
ATOM 1456 C C . TYR A 1 179 ? 4.885 15.795 0.875 1.00 84.38 179 TYR A C 1
ATOM 1458 O O . TYR A 1 179 ? 3.915 15.794 0.115 1.00 84.38 179 TYR A O 1
ATOM 1466 N N . ALA A 1 180 ? 6.047 15.211 0.567 1.00 84.75 180 ALA A N 1
ATOM 1467 C CA . ALA A 1 180 ? 6.244 14.444 -0.656 1.00 84.75 180 ALA A CA 1
ATOM 1468 C C . ALA A 1 180 ? 5.266 13.268 -0.741 1.00 84.75 180 ALA A C 1
ATOM 1470 O O . ALA A 1 180 ? 4.574 13.128 -1.743 1.00 84.75 180 ALA A O 1
ATOM 1471 N N . GLN A 1 181 ? 5.113 12.498 0.337 1.00 85.31 181 GLN A N 1
ATOM 1472 C CA . GLN A 1 181 ? 4.167 11.387 0.398 1.00 85.31 181 GLN A CA 1
ATOM 1473 C C . GLN A 1 181 ? 2.721 11.844 0.161 1.00 85.31 181 GLN A C 1
ATOM 1475 O O . GLN A 1 181 ? 2.013 11.238 -0.640 1.00 85.31 181 GLN A O 1
ATOM 1480 N N . LYS A 1 182 ? 2.289 12.954 0.780 1.00 90.12 182 LYS A N 1
ATOM 1481 C CA . LYS A 1 182 ? 0.971 13.540 0.492 1.00 90.12 182 LYS A CA 1
ATOM 1482 C C . LYS A 1 182 ? 0.816 13.840 -1.000 1.00 90.12 182 LYS A C 1
ATOM 1484 O O . LYS A 1 182 ? -0.213 13.513 -1.579 1.00 90.12 182 LYS A O 1
ATOM 1489 N N . LYS A 1 183 ? 1.813 14.479 -1.617 1.00 89.44 183 LYS A N 1
ATOM 1490 C CA . LYS A 1 183 ? 1.771 14.848 -3.038 1.00 89.44 183 LYS A CA 1
ATOM 1491 C C . LYS A 1 183 ? 1.756 13.631 -3.960 1.00 89.44 183 LYS A C 1
ATOM 1493 O O . LYS A 1 183 ? 1.045 13.666 -4.957 1.00 89.44 183 LYS A O 1
ATOM 1498 N N . ILE A 1 184 ? 2.451 12.556 -3.589 1.00 88.25 184 ILE A N 1
ATOM 1499 C CA . ILE A 1 184 ? 2.383 11.265 -4.280 1.00 88.25 184 ILE A CA 1
ATOM 1500 C C . ILE A 1 184 ? 0.956 10.709 -4.225 1.00 88.25 184 ILE A C 1
ATOM 1502 O O . ILE A 1 184 ? 0.402 10.403 -5.273 1.00 88.25 184 ILE A O 1
ATOM 1506 N N . TYR A 1 185 ? 0.322 10.641 -3.047 1.00 90.94 185 TYR A N 1
ATOM 1507 C CA . TYR A 1 185 ? -1.062 10.157 -2.950 1.00 90.94 185 TYR A CA 1
ATOM 1508 C C . TYR A 1 185 ? -2.049 11.041 -3.709 1.00 90.94 185 TYR A C 1
ATOM 1510 O O . TYR A 1 185 ? -2.917 10.521 -4.400 1.00 90.94 185 TYR A O 1
ATOM 1518 N N . GLN A 1 186 ? -1.901 12.367 -3.634 1.00 91.31 186 GLN A N 1
ATOM 1519 C CA . GLN A 1 186 ? -2.726 13.284 -4.422 1.00 91.31 186 GLN A CA 1
ATOM 1520 C C . GLN A 1 186 ? -2.590 13.004 -5.917 1.00 91.31 186 GLN A C 1
ATOM 1522 O O . GLN A 1 186 ? -3.604 12.891 -6.589 1.00 91.31 186 GLN A O 1
ATOM 1527 N N . TYR A 1 187 ? -1.365 12.837 -6.414 1.00 90.62 187 TYR A N 1
ATOM 1528 C CA . TYR A 1 187 ? -1.130 12.504 -7.813 1.00 90.62 187 TYR A CA 1
ATOM 1529 C C . TYR A 1 187 ? -1.726 11.142 -8.191 1.00 90.62 187 TYR A C 1
ATOM 1531 O O . TYR A 1 187 ? -2.372 11.047 -9.227 1.00 90.62 187 TYR A O 1
ATOM 1539 N N . ILE A 1 188 ? -1.562 10.108 -7.357 1.00 90.88 188 ILE A N 1
ATOM 1540 C CA . ILE A 1 188 ? -2.137 8.784 -7.627 1.00 90.88 188 ILE A CA 1
ATOM 1541 C C . ILE A 1 188 ? -3.657 8.904 -7.771 1.00 90.88 188 ILE A C 1
ATOM 1543 O O . ILE A 1 188 ? -4.201 8.647 -8.835 1.00 90.88 188 ILE A O 1
ATOM 1547 N N . TYR A 1 189 ? -4.343 9.384 -6.735 1.00 92.31 189 TYR A N 1
ATOM 1548 C CA . TYR A 1 189 ? -5.803 9.371 -6.734 1.00 92.31 189 TYR A CA 1
ATOM 1549 C C . TYR A 1 189 ? -6.430 10.407 -7.671 1.00 92.31 189 TYR A C 1
ATOM 1551 O O . TYR A 1 189 ? -7.554 10.199 -8.094 1.00 92.31 189 TYR A O 1
ATOM 1559 N N . GLN A 1 190 ? -5.726 11.476 -8.060 1.00 91.88 190 GLN A N 1
ATOM 1560 C CA . GLN A 1 190 ? -6.198 12.390 -9.113 1.00 91.88 190 GLN A CA 1
ATOM 1561 C C . GLN A 1 190 ? -6.276 11.741 -10.496 1.00 91.88 190 GLN A C 1
ATOM 1563 O O . GLN A 1 190 ? -7.042 12.214 -11.327 1.00 91.88 190 GLN A O 1
ATOM 1568 N N . ASN A 1 191 ? -5.485 10.693 -10.734 1.00 92.31 191 ASN A N 1
ATOM 1569 C CA . ASN A 1 191 ? -5.455 9.953 -11.995 1.00 92.31 191 ASN A CA 1
ATOM 1570 C C . ASN A 1 191 ? -6.066 8.547 -11.835 1.00 92.31 191 ASN A C 1
ATOM 1572 O O . ASN A 1 191 ? -5.831 7.678 -12.671 1.00 92.31 191 ASN A O 1
ATOM 1576 N N . THR A 1 192 ? -6.802 8.290 -10.749 1.00 92.81 192 THR A N 1
ATOM 1577 C CA . THR A 1 192 ? -7.503 7.019 -10.526 1.00 92.81 192 THR A CA 1
ATOM 1578 C C . THR A 1 192 ? -8.991 7.195 -10.797 1.00 92.81 192 THR A C 1
ATOM 1580 O O . THR A 1 192 ? -9.621 8.087 -10.230 1.00 92.81 192 THR A O 1
ATOM 1583 N N . HIS A 1 193 ? -9.560 6.299 -11.598 1.00 93.31 193 HIS A N 1
ATOM 1584 C CA . HIS A 1 193 ? -10.975 6.288 -11.969 1.00 93.31 193 HIS A CA 1
ATOM 1585 C C . HIS A 1 193 ? -11.557 4.881 -11.858 1.00 93.31 193 HIS A C 1
ATOM 1587 O O . HIS A 1 193 ? -10.823 3.890 -11.897 1.00 93.31 193 HIS A O 1
ATOM 1593 N N . PHE A 1 194 ? -12.876 4.783 -11.740 1.00 92.12 194 PHE A N 1
ATOM 1594 C CA . PHE A 1 194 ? -13.577 3.529 -11.971 1.00 92.12 194 PHE A CA 1
ATOM 1595 C C . PHE A 1 194 ? -13.676 3.254 -13.472 1.00 92.12 194 PHE A C 1
ATOM 1597 O O . PHE A 1 194 ? -13.997 4.138 -14.266 1.00 92.12 194 PHE A O 1
ATOM 1604 N N . SER A 1 195 ? -13.421 2.008 -13.862 1.00 87.62 195 SER A N 1
ATOM 1605 C CA . SER A 1 195 ? -13.761 1.525 -15.196 1.00 87.62 195 SER A CA 1
ATOM 1606 C C . SER A 1 195 ? -15.272 1.592 -15.406 1.00 87.62 195 SER A C 1
ATOM 1608 O O . SER A 1 195 ? -16.048 1.332 -14.485 1.00 87.62 195 SER A O 1
ATOM 1610 N N . VAL A 1 196 ? -15.680 1.905 -16.636 1.00 72.94 196 VAL A N 1
ATOM 1611 C CA . VAL A 1 196 ? -17.087 1.845 -17.063 1.00 72.94 196 VAL A CA 1
ATOM 1612 C C . VAL A 1 196 ? -17.568 0.390 -17.148 1.00 72.94 196 VAL A C 1
ATOM 1614 O O . VAL A 1 196 ? -18.754 0.122 -16.967 1.00 72.94 196 VAL A O 1
ATOM 1617 N N . ASP A 1 197 ? -16.646 -0.550 -17.365 1.00 70.31 197 ASP A N 1
ATOM 1618 C CA . ASP A 1 197 ? -16.952 -1.975 -17.447 1.00 70.31 197 ASP A CA 1
ATOM 1619 C C . ASP A 1 197 ? -17.016 -2.611 -16.053 1.00 70.31 197 ASP A C 1
ATOM 1621 O O . ASP A 1 197 ? -16.082 -2.499 -15.248 1.00 70.31 197 ASP A O 1
ATOM 1625 N N . TYR A 1 198 ? -18.113 -3.324 -15.791 1.00 65.50 198 TYR A N 1
ATOM 1626 C CA . TYR A 1 198 ? -18.227 -4.193 -14.625 1.00 65.50 198 TYR A CA 1
ATOM 1627 C C . TYR A 1 198 ? -17.300 -5.396 -14.778 1.00 65.50 198 TYR A C 1
ATOM 1629 O O . TYR A 1 198 ? -17.229 -6.024 -15.836 1.00 65.50 198 TYR A O 1
ATOM 1637 N N . TYR A 1 199 ? -16.602 -5.731 -13.698 1.00 63.31 199 TYR A N 1
ATOM 1638 C CA . TYR A 1 199 ? -15.785 -6.928 -13.642 1.00 63.31 199 TYR A CA 1
ATOM 1639 C C . TYR A 1 199 ? -16.693 -8.163 -13.637 1.00 63.31 199 TYR A C 1
ATOM 1641 O O . TYR A 1 199 ? -17.401 -8.410 -12.661 1.00 63.31 199 TYR A O 1
ATOM 1649 N N . VAL A 1 200 ? -16.656 -8.941 -14.718 1.00 60.62 200 VAL A N 1
ATOM 1650 C CA . VAL A 1 200 ? -17.268 -10.273 -14.784 1.00 60.62 200 VAL A CA 1
ATOM 1651 C C . VAL A 1 200 ? -16.220 -11.267 -14.301 1.00 60.62 200 VAL A C 1
ATOM 1653 O O . VAL A 1 200 ? -15.129 -11.344 -14.869 1.00 60.62 200 VAL A O 1
ATOM 1656 N N . SER A 1 201 ? -16.509 -11.994 -13.223 1.00 57.47 201 SER A N 1
ATOM 1657 C CA . SER A 1 201 ? -15.578 -13.007 -12.730 1.00 57.47 201 SER A CA 1
ATOM 1658 C C . SER A 1 201 ? -15.473 -14.150 -13.746 1.00 57.47 201 SER A C 1
ATOM 1660 O O . SER A 1 201 ? -16.462 -14.539 -14.365 1.00 57.47 201 SER A O 1
ATOM 1662 N N . GLU A 1 202 ? -14.278 -14.722 -13.924 1.00 54.72 202 GLU A N 1
ATOM 1663 C CA . GLU A 1 202 ? -14.096 -15.886 -14.808 1.00 54.72 202 GLU A CA 1
ATOM 1664 C C . GLU A 1 202 ? -14.958 -17.094 -14.382 1.00 54.72 202 GLU A C 1
ATOM 1666 O O . GLU A 1 202 ? -15.214 -17.967 -15.203 1.00 54.72 202 GLU A O 1
ATOM 1671 N N . GLU A 1 203 ? -15.461 -17.135 -13.141 1.00 51.81 203 GLU A N 1
ATOM 1672 C CA . GLU A 1 203 ? -16.381 -18.176 -12.660 1.00 51.81 203 GLU A CA 1
ATOM 1673 C C . GLU A 1 203 ? -17.800 -18.065 -13.252 1.00 51.81 203 GLU A C 1
ATOM 1675 O O . GLU A 1 203 ? -18.470 -19.086 -13.391 1.00 51.81 203 GLU A O 1
ATOM 1680 N N . GLU A 1 204 ? -18.257 -16.875 -13.661 1.00 45.59 204 GLU A N 1
ATOM 1681 C CA . GLU A 1 204 ? -19.582 -16.688 -14.286 1.00 45.59 204 GLU A CA 1
ATOM 1682 C C . GLU A 1 204 ? -19.591 -16.974 -15.797 1.00 45.59 204 GLU A C 1
ATOM 1684 O O . GLU A 1 204 ? -20.649 -17.218 -16.373 1.00 45.59 204 GLU A O 1
ATOM 1689 N N . LEU A 1 205 ? -18.424 -16.998 -16.448 1.00 49.78 205 LEU A N 1
ATOM 1690 C CA . LEU A 1 205 ? -18.289 -17.266 -17.888 1.00 49.78 205 LEU A CA 1
ATOM 1691 C C . LEU A 1 205 ? -18.255 -18.765 -18.242 1.00 49.78 205 LEU A C 1
ATOM 1693 O O . LEU A 1 205 ? -18.138 -19.114 -19.417 1.00 49.78 205 LEU A O 1
ATOM 1697 N N . VAL A 1 206 ? -18.344 -19.651 -17.244 1.00 48.00 206 VAL A N 1
ATOM 1698 C CA . VAL A 1 206 ? -18.262 -21.118 -17.404 1.00 48.00 206 VAL A CA 1
ATOM 1699 C C . VAL A 1 206 ? -19.633 -21.801 -17.214 1.00 48.00 206 VAL A C 1
ATOM 1701 O O . VAL A 1 206 ? -19.701 -23.020 -17.058 1.00 48.00 206 VAL A O 1
ATOM 1704 N N . ILE A 1 207 ? -20.736 -21.042 -17.251 1.00 41.44 207 ILE A N 1
ATOM 1705 C CA . ILE A 1 207 ? -22.113 -21.576 -17.207 1.00 41.44 207 ILE A CA 1
ATOM 1706 C C . ILE A 1 207 ? -22.713 -21.650 -18.613 1.00 41.44 207 ILE A C 1
ATOM 1708 O O . ILE A 1 207 ? -22.683 -20.624 -19.327 1.00 41.44 207 ILE A O 1
#

Secondary structure (DSSP, 8-state):
--EE---HHHHHHHHHHHHHHHHH-HHHHHHHHHHHHHHHHHTEEETTEEEEE---S--HHHHHHHHHHHHTTTTTHHHHHHHHHHHHHTTEEETT--SS--EE---HHHHHHHHHHHHHHHHH-HHHHHHHHHHHHHHHHHTEEETTEEEEE---S--HHHHHHHHHHHHTTTTTHHHHHHHHHHHHHHTEEEEEEE---TTGGG-

Organism: NCBI:txid264636